Protein AF-A0A938B973-F1 (afdb_monomer_lite)

Structure (mmCIF, N/CA/C/O backbone):
data_AF-A0A938B973-F1
#
_entry.id   AF-A0A938B973-F1
#
loop_
_atom_site.group_PDB
_atom_site.id
_atom_site.type_symbol
_atom_site.label_atom_id
_atom_site.label_alt_id
_atom_site.label_comp_id
_atom_site.label_asym_id
_atom_site.label_entity_id
_atom_site.label_seq_id
_atom_site.pdbx_PDB_ins_code
_atom_site.Cartn_x
_atom_site.Cartn_y
_atom_site.Cartn_z
_atom_site.occupancy
_atom_site.B_iso_or_equiv
_atom_site.auth_seq_id
_atom_site.auth_comp_id
_atom_site.auth_asym_id
_atom_site.auth_atom_id
_atom_site.pdbx_PDB_model_num
ATOM 1 N N . MET A 1 1 ? -16.632 -12.615 -14.725 1.00 43.31 1 MET A N 1
ATOM 2 C CA . MET A 1 1 ? -15.605 -13.605 -15.123 1.00 43.31 1 MET A CA 1
ATOM 3 C C . MET A 1 1 ? -15.365 -13.467 -16.617 1.00 43.31 1 MET A C 1
ATOM 5 O O . MET A 1 1 ? -16.276 -13.762 -17.379 1.00 43.31 1 MET A O 1
ATOM 9 N N . ASN A 1 2 ? -14.186 -13.008 -17.036 1.00 50.66 2 ASN A N 1
ATOM 10 C CA . ASN A 1 2 ? -13.837 -12.931 -18.457 1.00 50.66 2 ASN A CA 1
ATOM 11 C C . ASN A 1 2 ? -13.245 -14.279 -18.884 1.00 50.66 2 ASN A C 1
ATOM 13 O O . ASN A 1 2 ? -12.252 -14.715 -18.306 1.00 50.66 2 ASN A O 1
ATOM 17 N N . ARG A 1 3 ? -13.874 -14.963 -19.846 1.00 63.03 3 ARG A N 1
ATOM 18 C CA . ARG A 1 3 ? -13.374 -16.222 -20.420 1.00 63.03 3 ARG A CA 1
ATOM 19 C C . ARG A 1 3 ? -12.640 -15.917 -21.722 1.00 63.03 3 ARG A C 1
ATOM 21 O O . ARG A 1 3 ? -13.213 -15.287 -22.605 1.00 63.03 3 ARG A O 1
ATOM 28 N N . LEU A 1 4 ? -11.391 -16.362 -21.828 1.00 61.38 4 LEU A N 1
ATOM 29 C CA . LEU A 1 4 ? -10.605 -16.300 -23.059 1.00 61.38 4 LEU A CA 1
ATOM 30 C C . LEU A 1 4 ? -10.681 -17.666 -23.746 1.00 61.38 4 LEU A C 1
ATOM 32 O O . LEU A 1 4 ? -10.378 -18.680 -23.120 1.00 61.38 4 LEU A O 1
ATOM 36 N N . ILE A 1 5 ? -11.085 -17.692 -25.015 1.00 75.31 5 ILE A N 1
ATOM 37 C CA . ILE A 1 5 ? -11.072 -18.906 -25.838 1.00 75.31 5 ILE A CA 1
ATOM 38 C C . ILE A 1 5 ? -9.761 -18.908 -26.623 1.00 75.31 5 ILE A C 1
ATOM 40 O O . ILE A 1 5 ? -9.460 -17.943 -27.323 1.00 75.31 5 ILE A O 1
ATOM 44 N N . VAL A 1 6 ? -8.972 -19.972 -26.475 1.00 70.62 6 VAL A N 1
ATOM 45 C CA . VAL A 1 6 ? -7.694 -20.147 -27.174 1.00 70.62 6 VAL A CA 1
ATOM 46 C C . VAL A 1 6 ? -7.817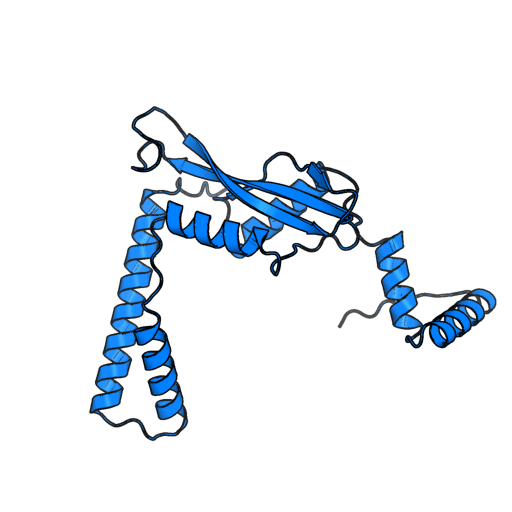 -21.359 -28.084 1.00 70.62 6 VAL A C 1
ATOM 48 O O . VAL A 1 6 ? -7.932 -22.487 -27.606 1.00 70.62 6 VAL A O 1
ATOM 51 N N . GLU A 1 7 ? -7.792 -21.128 -29.392 1.00 77.12 7 GLU A N 1
ATOM 52 C CA . GLU A 1 7 ? -7.792 -22.203 -30.379 1.00 77.12 7 GLU A CA 1
ATOM 53 C C . GLU A 1 7 ? -6.368 -22.732 -30.560 1.00 77.12 7 GLU A C 1
ATOM 55 O O . GLU A 1 7 ? -5.441 -21.992 -30.892 1.00 77.12 7 GLU A O 1
ATOM 60 N N . LEU A 1 8 ? -6.185 -24.029 -30.311 1.00 78.12 8 LEU A N 1
ATOM 61 C CA . LEU A 1 8 ? -4.911 -24.715 -30.482 1.00 78.12 8 LEU A CA 1
ATOM 62 C C . LEU A 1 8 ? -5.071 -25.824 -31.525 1.00 78.12 8 LEU A C 1
ATOM 64 O O . LEU A 1 8 ? -6.038 -26.584 -31.454 1.00 78.12 8 LEU A O 1
ATOM 68 N N . PRO A 1 9 ? -4.103 -25.994 -32.443 1.00 82.19 9 PRO A N 1
ATOM 69 C CA . PRO A 1 9 ? -4.034 -27.189 -33.272 1.00 82.19 9 PRO A CA 1
ATOM 70 C C . PRO A 1 9 ? -4.002 -28.457 -32.407 1.00 82.19 9 PRO A C 1
ATOM 72 O O . PRO A 1 9 ? -3.372 -28.476 -31.345 1.00 82.19 9 PRO A O 1
ATOM 75 N N . GLU A 1 10 ? -4.615 -29.544 -32.876 1.00 83.69 10 GLU A N 1
ATOM 76 C CA . GLU A 1 10 ? -4.794 -30.777 -32.092 1.00 83.69 10 GLU A CA 1
ATOM 77 C C . GLU A 1 10 ? -3.466 -31.341 -31.546 1.00 83.69 10 GLU A C 1
ATOM 79 O O . GLU A 1 10 ? -3.382 -31.803 -30.404 1.00 83.69 10 GLU A O 1
ATOM 84 N N . TYR A 1 11 ? -2.385 -31.240 -32.326 1.00 86.19 11 TYR A N 1
ATOM 85 C CA . TYR A 1 11 ? -1.050 -31.661 -31.893 1.00 86.19 11 TYR A CA 1
ATOM 86 C C . TYR A 1 11 ? -0.516 -30.820 -30.720 1.00 86.19 11 TYR A C 1
ATOM 88 O O . TYR A 1 11 ? 0.140 -31.354 -29.824 1.00 86.19 11 TYR A O 1
ATOM 96 N N . ALA A 1 12 ? -0.797 -29.515 -30.705 1.00 77.12 12 ALA A N 1
ATOM 97 C CA . ALA A 1 12 ? -0.341 -28.591 -29.673 1.00 77.12 12 ALA A CA 1
ATOM 98 C C . ALA A 1 12 ? -1.121 -28.806 -28.373 1.00 77.12 12 ALA A C 1
ATOM 100 O O . ALA A 1 12 ? -0.523 -28.828 -27.296 1.00 77.12 12 ALA A O 1
ATOM 101 N N . TYR A 1 13 ? -2.429 -29.062 -28.477 1.00 83.06 13 TYR A N 1
ATOM 102 C CA . TYR A 1 13 ? -3.259 -29.432 -27.333 1.00 83.06 13 TYR A CA 1
ATOM 103 C C . TYR A 1 13 ? -2.776 -30.737 -26.682 1.00 83.06 13 TYR A C 1
ATOM 105 O O . TYR A 1 13 ? -2.542 -30.777 -25.475 1.00 83.06 13 TYR A O 1
ATOM 113 N N . LYS A 1 14 ? -2.492 -31.782 -27.474 1.00 87.62 14 LYS A N 1
ATOM 114 C CA . LYS A 1 14 ? -1.945 -33.052 -26.955 1.00 87.62 14 LYS A CA 1
ATOM 115 C C . LYS A 1 14 ? -0.611 -32.868 -26.223 1.00 87.62 14 LYS A C 1
ATOM 117 O O . LYS A 1 14 ? -0.369 -33.522 -25.210 1.00 87.62 14 LYS A O 1
ATOM 122 N N . GLN A 1 15 ? 0.266 -31.985 -26.706 1.00 86.75 15 GLN A N 1
ATOM 123 C CA . GLN A 1 15 ? 1.518 -31.669 -26.007 1.00 86.75 15 GLN A CA 1
ATOM 124 C C . GLN A 1 15 ? 1.288 -30.891 -24.706 1.00 86.75 15 GLN A C 1
ATOM 126 O O . GLN A 1 15 ? 1.988 -31.133 -23.722 1.00 86.75 15 GLN A O 1
ATOM 131 N N . LEU A 1 16 ? 0.325 -29.967 -24.697 1.00 85.00 16 LEU A N 1
ATOM 132 C CA . LEU A 1 16 ? -0.052 -29.188 -23.521 1.00 85.00 16 LEU A CA 1
ATOM 133 C C . LEU A 1 16 ? -0.586 -30.098 -22.406 1.00 85.00 16 LEU A C 1
ATOM 135 O O . LEU A 1 16 ? -0.094 -30.010 -21.285 1.00 85.00 16 LEU A O 1
ATOM 139 N N . VAL A 1 17 ? -1.503 -31.017 -22.724 1.00 87.69 17 VAL A N 1
ATOM 140 C CA . VAL A 1 17 ? -2.068 -31.980 -21.760 1.00 87.69 17 VAL A CA 1
ATOM 141 C C . VAL A 1 17 ? -0.973 -32.857 -21.151 1.00 87.69 17 VAL A C 1
ATOM 143 O O . VAL A 1 17 ? -0.844 -32.911 -19.933 1.00 87.69 17 VAL A O 1
ATOM 146 N N . LYS A 1 18 ? -0.085 -33.430 -21.976 1.00 88.31 18 LYS A N 1
ATOM 147 C CA . LYS A 1 18 ? 1.056 -34.226 -21.483 1.00 88.31 18 LYS A CA 1
ATOM 148 C C . LYS A 1 18 ? 1.975 -33.438 -20.545 1.00 88.31 18 LYS A C 1
ATOM 150 O O . LYS A 1 18 ? 2.534 -33.987 -19.596 1.00 88.31 18 LYS A O 1
ATOM 155 N N . ARG A 1 19 ? 2.183 -32.144 -20.817 1.00 85.62 19 ARG A N 1
ATOM 156 C CA . ARG A 1 19 ? 2.967 -31.264 -19.934 1.00 85.62 19 ARG A CA 1
ATOM 157 C C . ARG A 1 19 ? 2.221 -30.949 -18.639 1.00 85.62 19 ARG A C 1
ATOM 159 O O . ARG A 1 19 ? 2.868 -30.908 -17.598 1.00 85.62 19 ARG A O 1
ATOM 166 N N . ALA A 1 20 ? 0.908 -30.748 -18.709 1.00 87.06 20 ALA A N 1
ATOM 167 C CA . ALA A 1 20 ? 0.042 -30.490 -17.562 1.00 87.06 20 ALA A CA 1
ATOM 168 C C . ALA A 1 20 ? 0.044 -31.678 -16.592 1.00 87.06 20 ALA A C 1
ATOM 170 O O . ALA A 1 20 ? 0.330 -31.500 -15.411 1.00 87.06 20 ALA A O 1
ATOM 171 N N . GLU A 1 21 ? -0.107 -32.894 -17.120 1.00 88.81 21 GLU A N 1
ATOM 172 C CA . GLU A 1 21 ? -0.009 -34.149 -16.365 1.00 88.81 21 GLU A CA 1
ATOM 173 C C . GLU A 1 21 ? 1.354 -34.296 -15.681 1.00 88.81 21 GLU A C 1
ATOM 175 O O . GLU A 1 21 ? 1.428 -34.553 -14.480 1.00 88.81 21 GLU A O 1
ATOM 180 N N . LYS A 1 22 ? 2.449 -34.052 -16.416 1.00 90.75 22 LYS A N 1
ATOM 181 C CA . LYS A 1 22 ? 3.810 -34.126 -15.862 1.00 90.75 22 LYS A CA 1
ATOM 182 C C . LYS A 1 22 ? 4.045 -33.124 -14.724 1.00 90.75 22 LYS A C 1
ATOM 184 O O . LYS A 1 22 ? 4.881 -33.377 -13.862 1.00 90.75 22 LYS A O 1
ATOM 189 N N . GLN A 1 23 ? 3.350 -31.988 -14.741 1.00 84.75 23 GLN A N 1
ATOM 190 C CA . GLN A 1 23 ? 3.474 -30.923 -13.743 1.00 84.75 23 GLN A CA 1
ATOM 191 C C . GLN A 1 23 ? 2.363 -30.946 -12.684 1.00 84.75 23 GLN A C 1
ATOM 193 O O . GLN A 1 23 ? 2.337 -30.047 -11.849 1.00 84.75 23 GLN A O 1
ATOM 198 N N . GLN A 1 24 ? 1.469 -31.945 -12.707 1.00 90.00 24 GLN A N 1
ATOM 199 C CA . GLN A 1 24 ? 0.298 -32.041 -11.823 1.00 90.00 24 GLN A CA 1
ATOM 200 C C . GLN A 1 24 ? -0.555 -30.758 -11.809 1.00 90.00 24 GLN A C 1
ATOM 202 O O . GLN A 1 24 ? -1.061 -30.333 -10.773 1.00 90.00 24 GLN A O 1
ATOM 207 N N . LYS A 1 25 ? -0.700 -30.122 -12.975 1.00 84.44 25 LYS A N 1
ATOM 208 C CA . LYS A 1 25 ? -1.476 -28.892 -13.169 1.00 84.44 25 LYS A CA 1
ATOM 209 C C . LYS A 1 25 ? -2.596 -29.115 -14.167 1.00 84.44 25 LYS A C 1
ATOM 211 O O . LYS A 1 25 ? -2.547 -30.032 -14.985 1.00 84.44 25 LYS A O 1
ATOM 216 N N . LEU A 1 26 ? -3.578 -28.222 -14.140 1.00 85.94 26 LEU A N 1
ATOM 217 C CA . LEU A 1 26 ? -4.584 -28.158 -15.192 1.00 85.94 26 LEU A CA 1
ATOM 218 C C . LEU A 1 26 ? -3.979 -27.552 -16.475 1.00 85.94 26 LEU A C 1
ATOM 220 O O . LEU A 1 26 ? -3.183 -26.608 -16.388 1.00 85.94 26 LEU A O 1
ATOM 224 N N . PRO A 1 27 ? -4.342 -28.047 -17.672 1.00 82.25 27 PRO A N 1
ATOM 225 C CA . PRO A 1 27 ? -3.895 -27.481 -18.945 1.00 82.25 27 PRO A CA 1
ATOM 226 C C . PRO A 1 27 ? -4.120 -25.964 -19.046 1.00 82.25 27 PRO A C 1
ATOM 228 O O . PRO A 1 27 ? -3.248 -25.235 -19.516 1.00 82.25 27 PRO A O 1
ATOM 231 N N . GLU A 1 28 ? -5.248 -25.476 -18.535 1.00 80.75 28 GLU A N 1
ATOM 232 C CA . GLU A 1 28 ? -5.628 -24.064 -18.504 1.00 80.75 28 GLU A CA 1
ATOM 233 C C . GLU A 1 28 ? -4.660 -23.232 -17.661 1.00 80.75 28 GLU A C 1
ATOM 235 O O . GLU A 1 28 ? -4.298 -22.128 -18.059 1.00 80.75 28 GLU A O 1
ATOM 240 N N . GLN A 1 29 ? -4.184 -23.766 -16.531 1.00 76.19 29 GLN A N 1
ATOM 241 C CA . GLN A 1 29 ? -3.198 -23.083 -15.690 1.00 76.19 29 GLN A CA 1
ATOM 242 C C . GLN A 1 29 ? -1.876 -22.911 -16.436 1.00 76.19 29 GLN A C 1
ATOM 244 O O . GLN A 1 29 ? -1.289 -21.834 -16.390 1.00 76.19 29 GLN A O 1
ATOM 249 N N . LEU A 1 30 ? -1.439 -23.923 -17.192 1.00 78.69 30 LEU A N 1
ATOM 250 C CA . LEU A 1 30 ? -0.235 -23.808 -18.016 1.00 78.69 30 LEU A CA 1
ATOM 251 C C . LEU A 1 30 ? -0.407 -22.833 -19.179 1.00 78.69 30 LEU A C 1
ATOM 253 O O . LEU A 1 30 ? 0.535 -22.111 -19.499 1.00 78.69 30 LEU A O 1
ATOM 257 N N . VAL A 1 31 ? -1.582 -22.796 -19.816 1.00 74.69 31 VAL A N 1
ATOM 258 C CA . VAL A 1 31 ? -1.874 -21.812 -20.868 1.00 74.69 31 VAL A CA 1
ATOM 259 C C . VAL A 1 31 ? -1.862 -20.408 -20.285 1.00 74.69 31 VAL A C 1
ATOM 261 O O . VAL A 1 31 ? -1.228 -19.539 -20.862 1.00 74.69 31 VAL A O 1
ATOM 264 N N . VAL A 1 32 ? -2.491 -20.181 -19.133 1.00 69.69 32 VAL A N 1
ATOM 265 C CA . VAL A 1 32 ? -2.496 -18.873 -18.469 1.00 69.69 32 VAL A CA 1
ATOM 266 C C . VAL A 1 32 ? -1.088 -18.474 -18.033 1.00 69.69 32 VAL A C 1
ATOM 268 O O . VAL A 1 32 ? -0.668 -17.365 -18.335 1.00 69.69 32 VAL A O 1
ATOM 271 N N . GLU A 1 33 ? -0.313 -19.364 -17.410 1.00 69.06 33 GLU A N 1
ATOM 272 C CA . GLU A 1 33 ? 1.084 -19.096 -17.034 1.00 69.06 33 GLU A CA 1
ATOM 273 C C . GLU A 1 33 ? 1.951 -18.772 -18.250 1.00 69.06 33 GLU A C 1
ATOM 275 O O . GLU A 1 33 ? 2.750 -17.837 -18.218 1.00 69.06 33 GLU A O 1
ATOM 280 N N . LYS A 1 34 ? 1.776 -19.517 -19.345 1.00 69.44 34 LYS A N 1
ATOM 281 C CA . LYS A 1 34 ? 2.521 -19.302 -20.581 1.00 69.44 34 LYS A CA 1
ATOM 282 C C . LYS A 1 34 ? 2.073 -18.033 -21.297 1.00 69.44 34 LYS A C 1
ATOM 284 O O . LYS A 1 34 ? 2.924 -17.297 -21.772 1.00 69.44 34 LYS A O 1
ATOM 289 N N . LEU A 1 35 ? 0.777 -17.728 -21.315 1.00 63.97 35 LEU A N 1
ATOM 290 C CA . LEU A 1 35 ? 0.250 -16.471 -21.836 1.00 63.97 35 LEU A CA 1
ATOM 291 C C . LEU A 1 35 ? 0.702 -15.291 -20.981 1.00 63.97 35 LEU A C 1
ATOM 293 O O . LEU A 1 35 ? 1.021 -14.260 -21.540 1.00 63.97 35 LEU A O 1
ATOM 297 N N . ILE A 1 36 ? 0.811 -15.423 -19.660 1.00 62.56 36 ILE A N 1
ATOM 298 C CA . ILE A 1 36 ? 1.389 -14.388 -18.793 1.00 62.56 36 ILE A CA 1
ATOM 299 C C . ILE A 1 36 ? 2.899 -14.253 -19.049 1.00 62.56 36 ILE A C 1
ATOM 301 O O . ILE A 1 36 ? 3.418 -13.144 -19.105 1.00 62.56 36 ILE A O 1
ATOM 305 N N . ALA A 1 37 ? 3.616 -15.352 -19.270 1.00 60.72 37 ALA A N 1
ATOM 306 C CA . ALA A 1 37 ? 5.043 -15.306 -19.580 1.00 60.72 37 ALA A CA 1
ATOM 307 C C . ALA A 1 37 ? 5.343 -14.735 -20.984 1.00 60.72 37 ALA A C 1
ATOM 309 O O . ALA A 1 37 ? 6.317 -14.001 -21.154 1.00 60.72 37 ALA A O 1
ATOM 310 N N . GLU A 1 38 ? 4.530 -15.072 -21.989 1.00 58.75 38 GLU A N 1
ATOM 311 C CA . GLU A 1 38 ? 4.711 -14.666 -23.392 1.00 58.75 38 GLU A CA 1
ATOM 312 C C . GLU A 1 38 ? 4.045 -13.314 -23.700 1.00 58.75 38 GLU A C 1
ATOM 314 O O . GLU A 1 38 ? 4.647 -12.477 -24.380 1.00 58.75 38 GLU A O 1
ATOM 319 N N . PHE A 1 39 ? 2.843 -13.079 -23.166 1.00 49.69 39 PHE A N 1
ATOM 320 C CA . PHE A 1 39 ? 1.966 -11.931 -23.450 1.00 49.69 39 PHE A CA 1
ATOM 321 C C . PHE A 1 39 ? 1.549 -11.124 -22.216 1.00 49.69 39 PHE A C 1
ATOM 323 O O . PHE A 1 39 ? 1.040 -10.012 -22.369 1.00 49.69 39 PHE A O 1
ATOM 330 N N . GLY A 1 40 ? 1.751 -11.638 -21.001 1.00 49.69 40 GLY A N 1
ATOM 331 C CA . GLY A 1 40 ? 1.616 -10.842 -19.790 1.00 49.69 40 GLY A CA 1
ATOM 332 C C . GLY A 1 40 ? 2.592 -9.683 -19.870 1.00 49.69 40 GLY A C 1
ATOM 333 O O . GLY A 1 40 ? 3.613 -9.749 -20.563 1.00 49.69 40 GLY A O 1
ATOM 334 N N . ILE A 1 41 ? 2.232 -8.578 -19.225 1.00 51.94 41 ILE A N 1
ATOM 335 C CA . ILE A 1 41 ? 3.006 -7.341 -19.235 1.00 51.94 41 ILE A CA 1
ATOM 336 C C . ILE A 1 41 ? 4.271 -7.598 -18.414 1.00 51.94 41 ILE A C 1
ATOM 338 O O . ILE A 1 41 ? 4.414 -7.120 -17.293 1.00 51.94 41 ILE A O 1
ATOM 342 N N . ALA A 1 42 ? 5.201 -8.375 -18.971 1.00 58.72 42 ALA A N 1
ATOM 343 C CA . ALA A 1 42 ? 6.552 -8.423 -18.490 1.00 58.72 42 ALA A CA 1
ATOM 344 C C . ALA A 1 42 ? 6.997 -6.969 -18.468 1.00 58.72 42 ALA A C 1
ATOM 346 O O . ALA A 1 42 ? 6.936 -6.260 -19.482 1.00 58.72 42 ALA A O 1
ATOM 347 N N . VAL A 1 43 ? 7.364 -6.499 -17.288 1.00 64.44 43 VAL A N 1
ATOM 348 C CA . VAL A 1 43 ? 7.823 -5.135 -17.121 1.00 64.44 43 VAL A CA 1
ATOM 349 C C . VAL A 1 43 ? 9.213 -5.118 -17.733 1.00 64.44 43 VAL A C 1
ATOM 351 O O . VAL A 1 43 ? 10.197 -5.519 -17.122 1.00 64.44 43 VAL A O 1
ATOM 354 N N . ARG A 1 44 ? 9.291 -4.755 -19.011 1.00 69.56 44 ARG A N 1
ATOM 355 C CA . ARG A 1 44 ? 10.515 -4.860 -19.818 1.00 69.56 44 ARG A CA 1
ATOM 356 C C . ARG A 1 44 ? 11.348 -3.587 -19.764 1.00 69.56 44 ARG A C 1
ATOM 358 O O . ARG A 1 44 ? 12.465 -3.562 -20.269 1.00 69.56 44 ARG A O 1
ATOM 365 N N . SER A 1 45 ? 10.823 -2.519 -19.162 1.00 81.00 45 SER A N 1
ATOM 366 C CA . SER A 1 45 ? 11.515 -1.235 -19.087 1.00 81.00 45 SER A CA 1
ATOM 367 C C . SER A 1 45 ? 11.291 -0.496 -17.773 1.00 81.00 45 SER A C 1
ATOM 369 O O . SER A 1 45 ? 10.240 -0.602 -17.137 1.00 81.00 45 SER A O 1
ATOM 371 N N . LYS A 1 46 ? 12.264 0.364 -17.446 1.00 86.94 46 LYS A N 1
ATOM 372 C CA . LYS A 1 46 ? 12.172 1.357 -16.366 1.00 86.94 46 LYS A CA 1
ATOM 373 C C . LYS A 1 46 ? 10.902 2.203 -16.481 1.00 86.94 46 LYS A C 1
ATOM 375 O O . LYS A 1 46 ? 10.246 2.471 -15.484 1.00 86.94 46 LYS A O 1
ATOM 380 N N . SER A 1 47 ? 10.528 2.600 -17.697 1.00 86.75 47 SER A N 1
ATOM 381 C CA . SER A 1 47 ? 9.339 3.423 -17.938 1.00 86.75 47 SER A CA 1
ATOM 382 C C . SER A 1 47 ? 8.043 2.690 -17.587 1.00 86.75 47 SER A C 1
ATOM 384 O O . SER A 1 47 ? 7.153 3.286 -16.986 1.00 86.75 47 SER A O 1
ATOM 386 N N . GLN A 1 48 ? 7.944 1.396 -17.907 1.00 85.31 48 GLN A N 1
ATOM 387 C CA . GLN A 1 48 ? 6.786 0.577 -17.535 1.00 85.31 48 GLN A CA 1
ATOM 388 C C . GLN A 1 48 ? 6.708 0.368 -16.020 1.00 85.31 48 GLN A C 1
ATOM 390 O O . GLN A 1 48 ? 5.644 0.591 -15.451 1.00 85.31 48 GLN A O 1
ATOM 395 N N . ALA A 1 49 ? 7.825 0.033 -15.365 1.00 86.81 49 ALA A N 1
ATOM 396 C CA . ALA A 1 49 ? 7.882 -0.124 -13.908 1.00 86.81 49 ALA A CA 1
ATOM 397 C C . ALA A 1 49 ? 7.457 1.164 -13.190 1.00 86.81 49 ALA A C 1
ATOM 399 O O . ALA A 1 49 ? 6.628 1.147 -12.284 1.00 86.81 49 ALA A O 1
ATOM 400 N N . LYS A 1 50 ? 7.967 2.309 -13.658 1.00 91.12 50 LYS A N 1
ATOM 401 C CA . LYS A 1 50 ? 7.621 3.625 -13.117 1.00 91.12 50 LYS A CA 1
ATOM 402 C C . LYS A 1 50 ? 6.137 3.957 -13.296 1.00 91.12 50 LYS A C 1
ATOM 404 O O . LYS A 1 50 ? 5.537 4.525 -12.389 1.00 91.12 50 LYS A O 1
ATOM 409 N N . ARG A 1 51 ? 5.547 3.612 -14.447 1.00 88.94 51 ARG A N 1
ATOM 410 C CA . ARG A 1 51 ? 4.114 3.812 -14.710 1.00 88.94 51 ARG A CA 1
ATOM 411 C C . ARG A 1 51 ? 3.254 2.947 -13.789 1.00 88.94 51 ARG A C 1
ATOM 413 O O . ARG A 1 51 ? 2.372 3.487 -13.144 1.00 88.94 51 ARG A O 1
ATOM 420 N N . ILE A 1 52 ? 3.566 1.657 -13.666 1.00 87.62 52 ILE A N 1
ATOM 421 C CA . ILE A 1 52 ? 2.846 0.735 -12.773 1.00 87.62 52 ILE A CA 1
ATOM 422 C C . ILE A 1 52 ? 2.902 1.232 -11.326 1.00 87.62 52 ILE A C 1
ATOM 424 O O . ILE A 1 52 ? 1.868 1.316 -10.672 1.00 87.62 52 ILE A O 1
ATOM 428 N N . ALA A 1 53 ? 4.085 1.634 -10.845 1.00 89.44 53 ALA A N 1
ATOM 429 C CA . ALA A 1 53 ? 4.220 2.228 -9.517 1.00 89.44 53 ALA A CA 1
ATOM 430 C C . ALA A 1 53 ? 3.348 3.481 -9.369 1.00 89.44 53 ALA A C 1
ATOM 432 O O . ALA A 1 53 ? 2.661 3.634 -8.367 1.00 89.44 53 ALA A O 1
ATOM 433 N N . LYS A 1 54 ? 3.350 4.372 -10.367 1.00 90.06 54 LYS A N 1
ATOM 434 C CA . LYS A 1 54 ? 2.541 5.595 -10.339 1.00 90.06 54 LYS A CA 1
ATOM 435 C C . LYS A 1 54 ? 1.044 5.289 -10.251 1.00 90.06 54 LYS A C 1
ATOM 437 O O . LYS A 1 54 ? 0.366 5.876 -9.415 1.00 90.06 54 LYS A O 1
ATOM 442 N N . ASP A 1 55 ? 0.552 4.390 -11.097 1.00 87.81 55 ASP A N 1
ATOM 443 C CA . ASP A 1 55 ? -0.869 4.041 -11.172 1.00 87.81 55 ASP A CA 1
ATOM 444 C C . ASP A 1 55 ? -1.327 3.362 -9.873 1.00 87.81 55 ASP A C 1
ATOM 446 O O . ASP A 1 55 ? -2.367 3.711 -9.314 1.00 87.81 55 ASP A O 1
ATOM 450 N N . PHE A 1 56 ? -0.498 2.466 -9.331 1.00 87.81 56 PHE A N 1
ATOM 451 C CA . PHE A 1 56 ? -0.737 1.836 -8.037 1.00 87.81 56 PHE A CA 1
ATOM 452 C C . PHE A 1 56 ? -0.799 2.867 -6.898 1.00 87.81 56 PHE A C 1
ATOM 454 O O . PHE A 1 56 ? -1.771 2.904 -6.145 1.00 87.81 56 PHE A O 1
ATOM 461 N N . LEU A 1 57 ? 0.195 3.755 -6.795 1.00 85.38 57 LEU A N 1
ATOM 462 C CA . LEU A 1 57 ? 0.238 4.782 -5.748 1.00 85.38 57 LEU A CA 1
ATOM 463 C C . LEU A 1 57 ? -0.958 5.737 -5.829 1.00 85.38 57 LEU A C 1
ATOM 465 O O . LEU A 1 57 ? -1.547 6.064 -4.799 1.00 85.38 57 LEU A O 1
ATOM 469 N N . ALA A 1 58 ? -1.364 6.125 -7.041 1.00 81.56 58 ALA A N 1
ATOM 470 C CA . ALA A 1 58 ? -2.549 6.949 -7.253 1.00 81.56 58 ALA A CA 1
ATOM 471 C C . ALA A 1 58 ? -3.828 6.271 -6.730 1.00 81.56 58 ALA A C 1
ATOM 473 O O . ALA A 1 58 ? -4.679 6.956 -6.166 1.00 81.56 58 ALA A O 1
ATOM 474 N N . SER A 1 59 ? -3.936 4.943 -6.864 1.00 77.81 59 SER A N 1
ATOM 475 C CA . SER A 1 59 ? -5.092 4.171 -6.390 1.00 77.81 59 SER A CA 1
ATOM 476 C C . SER A 1 59 ? -5.148 4.000 -4.867 1.00 77.81 59 SER A C 1
ATOM 478 O O . SER A 1 59 ? -6.237 3.969 -4.304 1.00 77.81 59 SER A O 1
ATOM 480 N N . CYS A 1 60 ? -3.997 3.926 -4.190 1.00 69.94 60 CYS A N 1
ATOM 481 C CA . CYS A 1 60 ? -3.944 3.638 -2.753 1.00 69.94 60 CYS A CA 1
ATOM 482 C C . CYS A 1 60 ? -3.781 4.891 -1.877 1.00 69.94 60 CYS A C 1
ATOM 484 O O . CYS A 1 60 ? -4.304 4.945 -0.770 1.00 69.94 60 CYS A O 1
ATOM 486 N N . ILE A 1 61 ? -2.998 5.872 -2.332 1.00 66.38 61 ILE A N 1
ATOM 487 C CA . ILE A 1 61 ? -2.435 6.942 -1.482 1.00 66.38 61 ILE A CA 1
ATOM 488 C C . ILE A 1 61 ? -2.655 8.326 -2.123 1.00 66.38 61 ILE A C 1
ATOM 490 O O . ILE A 1 61 ? -2.546 9.371 -1.477 1.00 66.38 61 ILE A O 1
ATOM 494 N N . GLY A 1 62 ? -3.021 8.346 -3.406 1.00 64.88 62 GLY A N 1
ATOM 495 C CA . GLY A 1 62 ? -3.160 9.556 -4.203 1.00 64.88 62 GLY A CA 1
ATOM 496 C C . GLY A 1 62 ? -1.820 10.076 -4.729 1.00 64.88 62 GLY A C 1
ATOM 497 O O . GLY A 1 62 ? -0.790 9.410 -4.683 1.00 64.88 62 GLY A O 1
ATOM 498 N N . GLU A 1 63 ? -1.829 11.293 -5.269 1.00 68.62 63 GLU A N 1
ATOM 499 C CA . GLU A 1 63 ? -0.716 11.841 -6.065 1.00 68.62 63 GLU A CA 1
ATOM 500 C C . GLU A 1 63 ? 0.480 12.374 -5.248 1.00 68.62 63 GLU A C 1
ATOM 502 O O . GLU A 1 63 ? 1.422 12.911 -5.826 1.00 68.62 63 GLU A O 1
ATOM 507 N N . ALA A 1 64 ? 0.462 12.251 -3.916 1.00 72.75 64 ALA A N 1
ATOM 508 C CA . ALA A 1 64 ? 1.518 12.781 -3.044 1.00 72.75 64 ALA A CA 1
ATOM 509 C C . ALA A 1 64 ? 2.851 12.021 -3.166 1.00 72.75 64 ALA A C 1
ATOM 511 O O . ALA A 1 64 ? 3.918 12.573 -2.881 1.00 72.75 64 ALA A O 1
ATOM 512 N N . LEU A 1 65 ? 2.786 10.753 -3.579 1.00 84.19 65 LEU A N 1
ATOM 513 C CA . LEU A 1 65 ? 3.944 9.889 -3.748 1.00 84.19 65 LEU A CA 1
ATOM 514 C C . LEU A 1 65 ? 4.419 9.880 -5.199 1.00 84.19 65 LEU A C 1
ATOM 516 O O . LEU A 1 65 ? 3.662 9.648 -6.141 1.00 84.19 65 LEU A O 1
ATOM 520 N N . VAL A 1 66 ? 5.716 10.110 -5.365 1.00 87.69 66 VAL A N 1
ATOM 521 C CA . VAL A 1 66 ? 6.390 10.274 -6.644 1.00 87.69 66 VAL A CA 1
ATOM 522 C C . VAL A 1 66 ? 7.373 9.121 -6.845 1.00 87.69 66 VAL A C 1
ATOM 524 O O . VAL A 1 66 ? 8.419 9.083 -6.182 1.00 87.69 66 VAL A O 1
ATOM 527 N N . PRO A 1 67 ? 7.098 8.195 -7.781 1.00 90.88 67 PRO A N 1
ATOM 528 C CA . PRO A 1 67 ? 8.054 7.156 -8.124 1.00 90.88 67 PRO A CA 1
ATOM 529 C C . PRO A 1 67 ? 9.288 7.763 -8.799 1.00 90.88 67 PRO A C 1
ATOM 531 O O . PRO A 1 67 ? 9.189 8.603 -9.702 1.00 90.88 67 PRO A O 1
ATOM 534 N N . GLN A 1 68 ? 10.460 7.316 -8.366 1.00 92.12 68 GLN A N 1
ATOM 535 C CA . GLN A 1 68 ? 11.767 7.713 -8.879 1.00 92.12 68 GLN A CA 1
ATOM 536 C C . GLN A 1 68 ? 12.219 6.773 -10.005 1.00 92.12 68 GLN A C 1
ATOM 538 O O . GLN A 1 68 ? 11.406 6.100 -10.642 1.00 92.12 68 GLN A O 1
ATOM 543 N N . ILE A 1 69 ? 13.509 6.804 -10.344 1.00 91.19 69 ILE A N 1
ATOM 544 C CA . ILE A 1 69 ? 14.086 5.992 -11.418 1.00 91.19 69 ILE A CA 1
ATOM 545 C C . ILE A 1 69 ? 14.193 4.533 -10.945 1.00 91.19 69 ILE A C 1
ATOM 547 O O . ILE A 1 69 ? 14.920 4.278 -9.988 1.00 91.19 69 ILE A O 1
ATOM 551 N N . PRO A 1 70 ? 13.541 3.567 -11.623 1.00 93.12 70 PRO A N 1
ATOM 552 C CA . PRO A 1 70 ? 13.624 2.168 -11.221 1.00 93.12 70 PRO A CA 1
ATOM 553 C C . PRO A 1 70 ? 14.995 1.535 -11.478 1.00 93.12 70 PRO A C 1
ATOM 555 O O . PRO A 1 70 ? 15.638 1.793 -12.507 1.00 93.12 70 PRO A O 1
ATOM 558 N N . SER A 1 71 ? 15.385 0.624 -10.591 1.00 92.12 71 SER A N 1
ATOM 559 C CA . SER A 1 71 ? 16.473 -0.340 -10.765 1.00 92.12 71 SER A CA 1
ATOM 560 C C . SER A 1 71 ? 15.900 -1.755 -10.918 1.00 92.12 71 SER A C 1
ATOM 562 O O . SER A 1 71 ? 14.766 -2.031 -10.529 1.00 92.12 71 SER A O 1
ATOM 564 N N . PHE A 1 72 ? 16.656 -2.654 -11.551 1.00 90.81 72 PHE A N 1
ATOM 565 C CA . PHE A 1 72 ? 16.219 -4.033 -11.776 1.00 90.81 72 PHE A CA 1
ATOM 566 C C . PHE A 1 72 ? 17.099 -5.008 -10.999 1.00 90.81 72 PHE A C 1
ATOM 568 O O . PHE A 1 72 ? 18.302 -5.102 -11.262 1.00 90.81 72 PHE A O 1
ATOM 575 N N . ASP A 1 73 ? 16.487 -5.756 -10.084 1.00 89.94 73 ASP A N 1
ATOM 576 C CA . ASP A 1 73 ? 17.120 -6.877 -9.403 1.00 89.94 73 ASP A CA 1
ATOM 577 C C . ASP A 1 73 ? 16.979 -8.138 -10.263 1.00 89.94 73 ASP A C 1
ATOM 579 O O . ASP A 1 73 ? 15.926 -8.781 -10.326 1.00 89.94 73 ASP A O 1
ATOM 583 N N . ARG A 1 74 ? 18.083 -8.513 -10.916 1.00 80.69 74 ARG A N 1
ATOM 584 C CA . ARG A 1 74 ? 18.154 -9.707 -11.767 1.00 80.69 74 ARG A CA 1
ATOM 585 C C . ARG A 1 74 ? 18.010 -11.013 -10.988 1.00 80.69 74 ARG A C 1
ATOM 587 O O . ARG A 1 74 ? 17.540 -11.984 -11.568 1.00 80.69 74 ARG A O 1
ATOM 594 N N . LYS A 1 75 ? 18.425 -11.060 -9.717 1.00 84.25 75 LYS A N 1
ATOM 595 C CA . LYS A 1 75 ? 18.386 -12.291 -8.911 1.00 84.25 75 LYS A CA 1
ATOM 596 C C . LYS A 1 75 ? 16.953 -12.644 -8.542 1.00 84.25 75 LYS A C 1
ATOM 598 O O . LYS A 1 75 ? 16.576 -13.809 -8.597 1.00 84.25 75 LYS A O 1
ATOM 603 N N . ARG A 1 76 ? 16.164 -11.628 -8.192 1.00 84.00 76 ARG A N 1
ATOM 604 C CA . ARG A 1 76 ? 14.757 -11.784 -7.803 1.00 84.00 76 ARG A CA 1
ATOM 605 C C . ARG A 1 76 ? 13.787 -11.624 -8.975 1.00 84.00 76 ARG A C 1
ATOM 607 O O . ARG A 1 76 ? 12.626 -11.978 -8.834 1.00 84.00 76 ARG A O 1
ATOM 614 N N . ALA A 1 77 ? 14.259 -11.132 -10.124 1.00 86.94 77 ALA A N 1
ATOM 615 C CA . ALA A 1 77 ? 13.432 -10.726 -11.261 1.00 86.94 77 ALA A CA 1
ATOM 616 C C . ALA A 1 77 ? 12.366 -9.688 -10.860 1.00 86.94 77 ALA A C 1
ATOM 618 O O . ALA A 1 77 ? 11.195 -9.796 -11.217 1.00 86.94 77 ALA A O 1
ATOM 619 N N . VAL A 1 78 ? 12.795 -8.669 -10.112 1.00 90.56 78 VAL A N 1
ATOM 620 C CA . VAL A 1 78 ? 11.934 -7.625 -9.540 1.00 90.56 78 VAL A CA 1
ATOM 621 C C . VAL A 1 78 ? 12.448 -6.249 -9.948 1.00 90.56 78 VAL A C 1
ATOM 623 O O . VAL A 1 78 ? 13.652 -5.987 -9.942 1.00 90.56 78 VAL A O 1
ATOM 626 N N . TRP A 1 79 ? 11.532 -5.347 -10.284 1.00 93.50 79 TRP A N 1
ATOM 627 C CA . TRP A 1 79 ? 11.822 -3.922 -10.374 1.00 93.50 79 TRP A CA 1
ATOM 628 C C . TRP A 1 79 ? 11.706 -3.284 -9.002 1.00 93.50 79 TRP A C 1
ATOM 630 O O . TRP A 1 79 ? 10.670 -3.374 -8.350 1.00 93.50 79 TRP A O 1
ATOM 640 N N . GLN A 1 80 ? 12.765 -2.603 -8.596 1.00 93.69 80 GLN A N 1
ATOM 641 C CA . GLN A 1 80 ? 12.795 -1.769 -7.409 1.00 93.69 80 GLN A CA 1
ATOM 642 C C . GLN A 1 80 ? 12.536 -0.334 -7.847 1.00 93.69 80 GLN A C 1
ATOM 644 O O . GLN A 1 80 ? 13.283 0.235 -8.644 1.00 93.69 80 GLN A O 1
ATOM 649 N N . VAL A 1 81 ? 11.443 0.241 -7.362 1.00 94.31 81 VAL A N 1
ATOM 650 C CA . VAL A 1 81 ? 11.036 1.608 -7.663 1.00 94.31 81 VAL A CA 1
ATOM 651 C C . VAL A 1 81 ? 11.143 2.422 -6.377 1.00 94.31 81 VAL A C 1
ATOM 653 O O . VAL A 1 81 ? 10.259 2.312 -5.528 1.00 94.31 81 VAL A O 1
ATOM 656 N N . PRO A 1 82 ? 12.202 3.233 -6.200 1.00 93.25 82 PRO A N 1
ATOM 657 C CA . PRO A 1 82 ? 12.293 4.125 -5.052 1.00 93.25 82 PRO A CA 1
ATOM 658 C C . PRO A 1 82 ? 11.148 5.137 -5.107 1.00 93.25 82 PRO A C 1
ATOM 660 O O . PRO A 1 82 ? 10.828 5.664 -6.176 1.00 93.25 82 PRO A O 1
ATOM 663 N N . ILE A 1 83 ? 10.511 5.396 -3.975 1.00 91.06 83 ILE A N 1
ATOM 664 C CA . ILE A 1 83 ? 9.356 6.278 -3.843 1.00 91.06 83 ILE A CA 1
ATOM 665 C C . ILE A 1 83 ? 9.751 7.459 -2.966 1.00 91.06 83 ILE A C 1
ATOM 667 O O . ILE A 1 83 ? 10.274 7.286 -1.865 1.00 91.06 83 ILE A O 1
ATOM 671 N N . ALA A 1 84 ? 9.470 8.664 -3.452 1.00 88.50 84 ALA A N 1
ATOM 672 C CA . ALA A 1 84 ? 9.625 9.893 -2.689 1.00 88.50 84 ALA A CA 1
ATOM 673 C C . ALA A 1 84 ? 8.264 10.534 -2.418 1.00 88.50 84 ALA A C 1
ATOM 675 O O . ALA A 1 84 ? 7.308 10.300 -3.151 1.00 88.50 84 ALA A O 1
ATOM 676 N N . ILE A 1 85 ? 8.183 11.374 -1.397 1.00 84.94 85 ILE A N 1
ATOM 677 C CA . ILE A 1 85 ? 7.034 12.233 -1.124 1.00 84.94 85 ILE A CA 1
ATOM 678 C C . ILE A 1 85 ? 7.409 13.681 -1.404 1.00 84.94 85 ILE A C 1
ATOM 680 O O . ILE A 1 85 ? 8.519 14.114 -1.087 1.00 84.94 85 ILE A O 1
ATOM 684 N N . GLU A 1 86 ? 6.490 14.427 -2.007 1.00 79.44 86 GLU A N 1
ATOM 685 C CA . GLU A 1 86 ? 6.646 15.868 -2.162 1.00 79.44 86 GLU A CA 1
ATOM 686 C C . GLU A 1 86 ? 6.081 16.580 -0.927 1.00 79.44 86 GLU A C 1
ATOM 688 O O . GLU A 1 86 ? 4.868 16.633 -0.727 1.00 79.44 86 GLU A O 1
ATOM 693 N N . LEU A 1 87 ? 6.968 17.124 -0.093 1.00 74.25 87 LEU A N 1
ATOM 694 C CA . LEU A 1 87 ? 6.596 17.890 1.095 1.00 74.25 87 LEU A CA 1
ATOM 695 C C . LEU A 1 87 ? 6.716 19.390 0.825 1.00 74.25 87 LEU A C 1
ATOM 697 O O . LEU A 1 87 ? 7.635 19.853 0.134 1.00 74.25 87 LEU A O 1
ATOM 701 N N . LEU A 1 88 ? 5.799 20.163 1.409 1.00 67.19 88 LEU A N 1
ATOM 702 C CA . LEU A 1 88 ? 5.919 21.618 1.457 1.00 67.19 88 LEU A CA 1
ATOM 703 C C . LEU A 1 88 ? 7.170 22.000 2.257 1.00 67.19 88 LEU A C 1
ATOM 705 O O . LEU A 1 88 ? 7.414 21.435 3.320 1.00 67.19 88 LEU A O 1
ATOM 709 N N . ALA A 1 89 ? 7.956 22.976 1.796 1.00 60.81 89 ALA A N 1
ATOM 710 C CA . ALA A 1 89 ? 9.136 23.417 2.549 1.00 60.81 89 ALA A CA 1
ATOM 711 C C . ALA A 1 89 ? 8.806 24.181 3.848 1.00 60.81 89 ALA A C 1
ATOM 713 O O . ALA A 1 89 ? 9.696 24.446 4.650 1.00 60.81 89 ALA A O 1
ATOM 714 N N . SER A 1 90 ? 7.530 24.498 4.090 1.00 56.34 90 SER A N 1
ATOM 715 C CA . SER A 1 90 ? 7.022 24.921 5.401 1.00 56.34 90 SER A CA 1
ATOM 716 C C . SER A 1 90 ? 6.817 23.753 6.374 1.00 56.34 90 SER A C 1
ATOM 718 O O . SER A 1 90 ? 6.518 23.990 7.541 1.00 56.34 90 SER A O 1
ATOM 720 N N . SER A 1 91 ? 6.977 22.502 5.923 1.00 56.53 91 SER A N 1
ATOM 721 C CA . SER A 1 91 ? 6.876 21.323 6.779 1.00 56.53 91 SER A CA 1
ATOM 722 C C . SER A 1 91 ? 8.014 21.309 7.809 1.00 56.53 91 SER A C 1
ATOM 724 O O . SER A 1 91 ? 9.185 21.452 7.431 1.00 56.53 91 SER A O 1
ATOM 726 N N . PRO A 1 92 ? 7.715 21.068 9.101 1.00 57.78 92 PRO A N 1
ATOM 727 C CA . PRO A 1 92 ? 8.720 21.028 10.166 1.00 57.78 92 PRO A CA 1
ATOM 728 C C . PRO A 1 92 ? 9.794 19.947 9.955 1.00 57.78 92 PRO A C 1
ATOM 730 O O . PRO A 1 92 ? 10.850 20.004 10.575 1.00 57.78 92 PRO A O 1
ATOM 733 N N . LEU A 1 93 ? 9.560 18.991 9.052 1.00 57.09 93 LEU A N 1
ATOM 734 C CA . LEU A 1 93 ? 10.470 17.880 8.759 1.00 57.09 93 LEU A CA 1
ATOM 735 C C . LEU A 1 93 ? 11.572 18.209 7.748 1.00 57.09 93 LEU A C 1
ATOM 737 O O . LEU A 1 93 ? 12.516 17.439 7.598 1.00 57.09 93 LEU A O 1
ATOM 741 N N . VAL A 1 94 ? 11.446 19.318 7.019 1.00 55.81 94 VAL A N 1
ATOM 742 C CA . VAL A 1 94 ? 12.277 19.598 5.836 1.00 55.81 94 VAL A CA 1
ATOM 743 C C . VAL A 1 94 ? 13.229 20.784 6.064 1.00 55.81 94 VAL A C 1
ATOM 745 O O . VAL A 1 94 ? 14.193 20.964 5.313 1.00 55.81 94 VAL A O 1
ATOM 748 N N . GLY A 1 95 ? 13.025 21.535 7.152 1.00 53.25 95 GLY A N 1
ATOM 749 C CA . GLY A 1 95 ? 13.755 22.764 7.466 1.00 53.25 95 GLY A CA 1
ATOM 750 C C . GLY A 1 95 ? 13.290 23.952 6.613 1.00 53.25 95 GLY A C 1
ATOM 751 O O . GLY A 1 95 ? 12.737 23.779 5.530 1.00 53.25 95 GLY A O 1
ATOM 752 N N . LYS A 1 96 ? 13.507 25.184 7.099 1.00 49.00 96 LYS A N 1
ATOM 753 C CA . LYS A 1 96 ? 13.096 26.405 6.386 1.00 49.00 96 LYS A CA 1
ATOM 754 C C . LYS A 1 96 ? 13.898 26.565 5.089 1.00 49.00 96 LYS A C 1
ATOM 756 O O . LYS A 1 96 ? 15.114 26.733 5.125 1.00 49.00 96 LYS A O 1
ATOM 761 N N . GLY A 1 97 ? 13.212 26.565 3.950 1.00 56.12 97 GLY A N 1
ATOM 762 C CA . GLY A 1 97 ? 13.774 26.895 2.641 1.00 56.12 97 GLY A CA 1
ATOM 763 C C . GLY A 1 97 ? 12.666 27.191 1.625 1.00 56.12 97 GLY A C 1
ATOM 764 O O . GLY A 1 97 ? 11.514 26.839 1.865 1.00 56.12 97 GLY A O 1
ATOM 765 N N . PRO A 1 98 ? 12.956 27.860 0.501 1.00 46.25 98 PRO A N 1
ATOM 766 C CA . PRO A 1 98 ? 11.961 28.058 -0.546 1.00 46.25 98 PRO A CA 1
ATOM 767 C C . PRO A 1 98 ? 11.720 26.752 -1.328 1.00 46.25 98 PRO A C 1
ATOM 769 O O . PRO A 1 98 ? 12.671 26.084 -1.733 1.00 46.25 98 PRO A O 1
ATOM 772 N N . GLY A 1 99 ? 10.452 26.406 -1.586 1.00 60.50 99 GLY A N 1
ATOM 773 C CA . GLY A 1 99 ? 10.065 25.407 -2.594 1.00 60.50 99 GLY A CA 1
ATOM 774 C C . GLY A 1 99 ? 9.401 24.121 -2.079 1.00 60.50 99 GLY A C 1
ATOM 775 O O . GLY A 1 99 ? 8.779 24.086 -1.022 1.00 60.50 99 GLY A O 1
ATOM 776 N N . LYS A 1 100 ? 9.483 23.066 -2.893 1.00 67.69 100 LYS A N 1
ATOM 777 C CA . LYS A 1 100 ? 9.032 21.694 -2.608 1.00 67.69 100 LYS A CA 1
ATOM 778 C C . LYS A 1 100 ? 10.276 20.817 -2.479 1.00 67.69 100 LYS A C 1
ATOM 780 O O . LYS A 1 100 ? 11.171 20.942 -3.316 1.00 67.69 100 LYS A O 1
ATOM 785 N N . ARG A 1 101 ? 10.356 19.945 -1.468 1.00 71.69 101 ARG A N 1
ATOM 786 C CA . ARG A 1 101 ? 11.432 18.938 -1.393 1.00 71.69 101 ARG A CA 1
ATOM 787 C C . ARG A 1 101 ? 10.873 17.538 -1.574 1.00 71.69 101 ARG A C 1
ATOM 789 O O . ARG A 1 101 ? 9.816 17.207 -1.044 1.00 71.69 101 ARG A O 1
ATOM 796 N N . LEU A 1 102 ? 11.625 16.735 -2.320 1.00 78.38 102 LEU A N 1
ATOM 797 C CA . LEU A 1 102 ? 11.405 15.303 -2.438 1.00 78.38 102 LEU A CA 1
ATOM 798 C C . LEU A 1 102 ? 12.176 14.603 -1.322 1.00 78.38 102 LEU A C 1
ATOM 800 O O . LEU A 1 102 ? 13.401 14.697 -1.266 1.00 78.38 102 LEU A O 1
ATOM 804 N N . THR A 1 103 ? 11.454 13.909 -0.453 1.00 82.12 103 THR A N 1
ATOM 805 C CA . THR A 1 103 ? 12.034 13.078 0.606 1.00 82.12 103 THR A CA 1
ATOM 806 C C . THR A 1 103 ? 11.799 11.621 0.252 1.00 82.12 103 THR A C 1
ATOM 808 O O . THR A 1 103 ? 10.665 11.240 -0.028 1.00 82.12 103 THR A O 1
ATOM 811 N N . GLU A 1 104 ? 12.850 10.804 0.233 1.00 84.00 104 GLU A N 1
ATOM 812 C CA . GLU A 1 104 ? 12.710 9.368 -0.014 1.00 84.00 104 GLU A CA 1
ATOM 813 C C . GLU A 1 104 ? 11.985 8.687 1.155 1.00 84.00 104 GLU A C 1
ATOM 815 O O . GLU A 1 104 ? 12.268 8.953 2.324 1.00 84.00 104 GLU A O 1
ATOM 820 N N . VAL A 1 105 ? 11.015 7.838 0.822 1.00 86.12 105 VAL A N 1
ATOM 821 C CA . VAL A 1 105 ? 10.118 7.173 1.779 1.00 86.12 105 VAL A CA 1
ATOM 822 C C . VAL A 1 105 ? 10.350 5.668 1.813 1.00 86.12 105 VAL A C 1
ATOM 824 O O . VAL A 1 105 ? 10.053 5.020 2.805 1.00 86.12 105 VAL A O 1
ATOM 827 N N . GLY A 1 106 ? 10.860 5.090 0.729 1.00 89.50 106 GLY A N 1
ATOM 828 C CA . GLY A 1 106 ? 11.127 3.662 0.655 1.00 89.50 106 GLY A CA 1
ATOM 829 C C . GLY A 1 106 ? 11.125 3.161 -0.777 1.00 89.50 106 GLY A C 1
ATOM 830 O O . GLY A 1 106 ? 11.157 3.941 -1.725 1.00 89.50 106 GLY A O 1
ATOM 831 N N . THR A 1 107 ? 11.070 1.844 -0.942 1.00 92.56 107 THR A N 1
ATOM 832 C CA . THR A 1 107 ? 11.096 1.199 -2.257 1.00 92.56 107 THR A CA 1
ATOM 833 C C . THR A 1 107 ? 9.866 0.331 -2.450 1.00 92.56 107 THR A C 1
ATOM 835 O O . THR A 1 107 ? 9.516 -0.476 -1.593 1.00 92.56 107 THR A O 1
ATOM 838 N N . LEU A 1 108 ? 9.231 0.483 -3.607 1.00 92.38 108 LEU A N 1
ATOM 839 C CA . LEU A 1 108 ? 8.149 -0.366 -4.068 1.00 92.38 108 LEU A CA 1
ATOM 840 C C . LEU A 1 108 ? 8.719 -1.437 -4.998 1.00 92.38 108 LEU A C 1
ATOM 842 O O . LEU A 1 108 ? 9.481 -1.139 -5.918 1.00 92.38 108 LEU A O 1
ATOM 846 N N . GLU A 1 109 ? 8.363 -2.688 -4.747 1.00 93.06 109 GLU A N 1
ATOM 847 C CA . GLU A 1 109 ? 8.821 -3.827 -5.535 1.00 93.06 109 GLU A CA 1
ATOM 848 C C . GLU A 1 109 ? 7.729 -4.268 -6.513 1.00 93.06 109 GLU A C 1
ATOM 850 O O . GLU A 1 109 ? 6.572 -4.422 -6.126 1.00 93.06 109 GLU A O 1
ATOM 855 N N . ILE A 1 110 ? 8.087 -4.461 -7.783 1.00 90.69 110 ILE A N 1
ATOM 856 C CA . ILE A 1 110 ? 7.177 -4.914 -8.842 1.00 90.69 110 ILE A CA 1
ATOM 857 C C . ILE A 1 110 ? 7.747 -6.182 -9.459 1.00 90.69 110 ILE A C 1
ATOM 859 O O . ILE A 1 110 ? 8.877 -6.183 -9.953 1.00 90.69 110 ILE A O 1
ATOM 863 N N . ASP A 1 111 ? 6.964 -7.250 -9.471 1.00 88.75 111 ASP A N 1
ATOM 864 C CA . ASP A 1 111 ? 7.343 -8.486 -10.143 1.00 88.75 111 ASP A CA 1
ATOM 865 C C . ASP A 1 111 ? 7.487 -8.236 -11.652 1.00 88.75 111 ASP A C 1
ATOM 867 O O . ASP A 1 111 ? 6.579 -7.732 -12.318 1.00 88.75 111 ASP A O 1
ATOM 871 N N . ALA A 1 112 ? 8.654 -8.559 -12.213 1.00 84.94 112 ALA A N 1
ATOM 872 C CA . ALA A 1 112 ? 8.934 -8.248 -13.609 1.00 84.94 112 ALA A CA 1
ATOM 873 C C . ALA A 1 112 ? 8.222 -9.173 -14.603 1.00 84.94 112 ALA A C 1
ATOM 875 O O . ALA A 1 112 ? 8.185 -8.843 -15.787 1.00 84.94 112 ALA A O 1
ATOM 876 N N . LYS A 1 113 ? 7.678 -10.309 -14.157 1.00 81.19 113 LYS A N 1
ATOM 877 C CA . LYS A 1 113 ? 6.936 -11.267 -14.986 1.00 81.19 113 LYS A CA 1
ATOM 878 C C . LYS A 1 113 ? 5.448 -10.938 -15.016 1.00 81.19 113 LYS A C 1
ATOM 880 O O . LYS A 1 113 ? 4.841 -11.007 -16.077 1.00 81.19 113 LYS A O 1
ATOM 885 N N . THR A 1 114 ? 4.872 -10.590 -13.868 1.00 80.75 114 THR A N 1
ATOM 886 C CA . THR A 1 114 ? 3.427 -10.356 -13.728 1.00 80.75 114 THR A CA 1
ATOM 887 C C . THR A 1 114 ? 3.051 -8.879 -13.808 1.00 80.75 114 THR A C 1
ATOM 889 O O . THR A 1 114 ? 1.914 -8.556 -14.141 1.00 80.75 114 THR A O 1
ATOM 892 N N . GLY A 1 115 ? 3.988 -7.974 -13.513 1.00 82.19 115 GLY A N 1
ATOM 893 C CA . GLY A 1 115 ? 3.710 -6.546 -13.381 1.00 82.19 115 GLY A CA 1
ATOM 894 C C . GLY A 1 115 ? 2.934 -6.188 -12.115 1.00 82.19 115 GLY A C 1
ATOM 895 O O . GLY A 1 115 ? 2.490 -5.049 -11.982 1.00 82.19 115 GLY A O 1
ATOM 896 N N . CYS A 1 116 ? 2.773 -7.129 -11.182 1.00 85.81 116 CYS A N 1
ATOM 897 C CA . CYS A 1 116 ? 2.100 -6.894 -9.913 1.00 85.81 116 CYS A CA 1
ATOM 898 C C . CYS A 1 116 ? 3.038 -6.233 -8.899 1.00 85.81 116 CYS A C 1
ATOM 900 O O . CYS A 1 116 ? 4.220 -6.573 -8.802 1.00 85.81 116 CYS A O 1
ATOM 902 N N . VAL A 1 117 ? 2.490 -5.311 -8.108 1.00 88.12 117 VAL A N 1
ATOM 903 C CA . VAL A 1 117 ? 3.178 -4.741 -6.946 1.00 88.12 117 VAL A CA 1
ATOM 904 C C . VAL A 1 117 ? 3.212 -5.774 -5.823 1.00 88.12 117 VAL A C 1
ATOM 906 O O . VAL A 1 117 ? 2.186 -6.354 -5.478 1.00 88.12 117 VAL A O 1
ATOM 909 N N . LEU A 1 118 ? 4.387 -5.987 -5.237 1.00 88.31 118 LEU A N 1
ATOM 910 C CA . LEU A 1 118 ? 4.599 -6.928 -4.140 1.00 88.31 118 LEU A CA 1
ATOM 911 C C . LEU A 1 118 ? 4.258 -6.265 -2.798 1.00 88.31 118 LEU A C 1
ATOM 913 O O . LEU A 1 118 ? 5.142 -5.820 -2.061 1.00 88.31 118 LEU A O 1
ATOM 917 N N . THR A 1 119 ? 2.967 -6.185 -2.480 1.00 82.88 119 THR A N 1
ATOM 918 C CA . THR A 1 119 ? 2.449 -5.549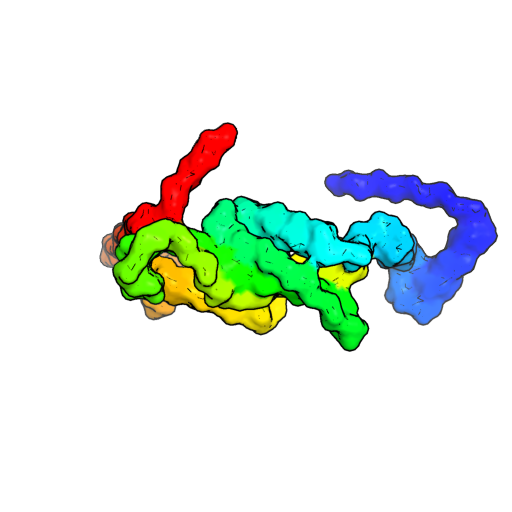 -1.251 1.00 82.88 119 THR A CA 1
ATOM 919 C C . THR A 1 119 ? 2.812 -6.298 0.029 1.00 82.88 119 THR A C 1
ATOM 921 O O . THR A 1 119 ? 2.878 -5.703 1.096 1.00 82.88 119 THR A O 1
ATOM 924 N N . GLU A 1 120 ? 3.098 -7.593 -0.062 1.00 80.94 120 GLU A N 1
ATOM 925 C CA . GLU A 1 120 ? 3.540 -8.411 1.076 1.00 80.94 120 GLU A CA 1
ATOM 926 C C . GLU A 1 120 ? 5.054 -8.310 1.326 1.00 80.94 120 GLU A C 1
ATOM 928 O O . GLU A 1 120 ? 5.581 -8.894 2.273 1.00 80.94 120 GLU A O 1
ATOM 933 N N . SER A 1 121 ? 5.786 -7.566 0.488 1.00 79.31 121 SER A N 1
ATOM 934 C CA . SER A 1 121 ? 7.224 -7.389 0.677 1.00 79.31 121 SER A CA 1
ATOM 935 C C . SER A 1 121 ? 7.534 -6.581 1.951 1.00 79.31 121 SER A C 1
ATOM 937 O O . SER A 1 121 ? 6.834 -5.610 2.268 1.00 79.31 121 SER A O 1
ATOM 939 N N . PRO A 1 122 ? 8.642 -6.889 2.654 1.00 80.88 122 PRO A N 1
ATOM 940 C CA . PRO A 1 122 ? 9.129 -6.054 3.753 1.00 80.88 122 PRO A CA 1
ATOM 941 C C . PRO A 1 122 ? 9.360 -4.598 3.324 1.00 80.88 122 PRO A C 1
ATOM 943 O O . PRO A 1 122 ? 9.096 -3.674 4.090 1.00 80.88 122 PRO A O 1
ATOM 946 N N . SER A 1 123 ? 9.793 -4.402 2.074 1.00 82.00 123 SER A N 1
ATOM 947 C CA . SER A 1 123 ? 10.013 -3.099 1.442 1.00 82.00 123 SER A CA 1
ATOM 948 C C . SER A 1 123 ? 8.735 -2.252 1.412 1.00 82.00 123 SER A C 1
ATOM 950 O O . SER A 1 123 ? 8.774 -1.068 1.746 1.00 82.00 123 SER A O 1
ATOM 952 N N . PHE A 1 124 ? 7.587 -2.864 1.095 1.00 83.94 124 PHE A N 1
ATOM 953 C CA . PHE A 1 124 ? 6.293 -2.183 1.107 1.00 83.94 124 PHE A CA 1
ATOM 954 C C . PHE A 1 124 ? 5.842 -1.805 2.525 1.00 83.94 124 PHE A C 1
ATOM 956 O O . PHE A 1 124 ? 5.442 -0.666 2.762 1.00 83.94 124 PHE A O 1
ATOM 963 N N . SER A 1 125 ? 5.961 -2.724 3.490 1.00 82.56 125 SER A N 1
ATOM 964 C CA . SER A 1 125 ? 5.622 -2.442 4.895 1.00 82.56 125 SER A CA 1
ATOM 965 C C . SER A 1 125 ? 6.480 -1.309 5.474 1.00 82.56 125 SER A C 1
ATOM 967 O O . SER A 1 125 ? 5.962 -0.401 6.129 1.00 82.56 125 SER A O 1
ATOM 969 N N . ALA A 1 126 ? 7.786 -1.315 5.187 1.00 85.31 126 ALA A N 1
ATOM 970 C CA . ALA A 1 126 ? 8.708 -0.260 5.600 1.00 85.31 126 ALA A CA 1
ATOM 971 C C . ALA A 1 126 ? 8.352 1.094 4.970 1.00 85.31 126 ALA A C 1
ATOM 973 O O . ALA A 1 126 ? 8.263 2.091 5.688 1.00 85.31 126 ALA A O 1
ATOM 974 N N . LEU A 1 127 ? 8.067 1.113 3.661 1.00 85.69 127 LEU A N 1
ATOM 975 C CA . LEU A 1 127 ? 7.594 2.304 2.954 1.00 85.69 127 LEU A CA 1
ATOM 976 C C . LEU A 1 127 ? 6.345 2.878 3.628 1.00 85.69 127 LEU A C 1
ATOM 978 O O . LEU A 1 127 ? 6.275 4.082 3.867 1.00 85.69 127 LEU A O 1
ATOM 982 N N . TRP A 1 128 ? 5.373 2.032 3.973 1.00 83.56 128 TRP A N 1
ATOM 983 C CA . TRP A 1 128 ? 4.128 2.486 4.590 1.00 83.56 128 TRP A CA 1
ATOM 984 C C . TRP A 1 128 ? 4.342 3.079 5.983 1.00 83.56 128 TRP A C 1
ATOM 986 O O . TRP A 1 128 ? 3.827 4.155 6.291 1.00 83.56 128 TRP A O 1
ATOM 996 N N . LYS A 1 129 ? 5.164 2.427 6.810 1.00 84.62 129 LYS A N 1
ATOM 997 C CA . LYS A 1 129 ? 5.529 2.942 8.137 1.00 84.62 129 LYS A CA 1
ATOM 998 C C . LYS A 1 129 ? 6.230 4.294 8.039 1.00 84.62 129 LYS A C 1
ATOM 1000 O O . LYS A 1 129 ? 5.861 5.229 8.747 1.00 84.62 129 LYS A O 1
ATOM 1005 N N . GLN A 1 130 ? 7.199 4.419 7.136 1.00 84.75 130 GLN A N 1
ATOM 1006 C CA . GLN A 1 130 ? 7.945 5.659 6.949 1.00 84.75 130 GLN A CA 1
ATOM 1007 C C . GLN A 1 130 ? 7.062 6.779 6.385 1.00 84.75 130 GLN A C 1
ATOM 1009 O O . GLN A 1 130 ? 7.159 7.917 6.839 1.00 84.75 130 GLN A O 1
ATOM 1014 N N . PHE A 1 131 ? 6.155 6.462 5.457 1.00 84.06 131 PHE A N 1
ATOM 1015 C CA . PHE A 1 131 ? 5.173 7.408 4.928 1.00 84.06 131 PHE A CA 1
ATOM 1016 C C . PHE A 1 131 ? 4.306 8.006 6.041 1.00 84.06 131 PHE A C 1
ATOM 1018 O O . PHE A 1 131 ? 4.197 9.228 6.159 1.00 84.06 131 PHE A O 1
ATOM 1025 N N . ARG A 1 132 ? 3.732 7.152 6.896 1.00 83.00 132 ARG A N 1
ATOM 1026 C CA . ARG A 1 132 ? 2.876 7.586 8.010 1.00 83.00 132 ARG A CA 1
ATOM 1027 C C . ARG A 1 132 ? 3.654 8.382 9.052 1.00 83.00 132 ARG A C 1
ATOM 1029 O O . ARG A 1 132 ? 3.186 9.441 9.466 1.00 83.00 132 ARG A O 1
ATOM 1036 N N . ALA A 1 133 ? 4.867 7.943 9.392 1.00 83.00 133 ALA A N 1
ATOM 1037 C CA . ALA A 1 133 ? 5.752 8.660 10.307 1.00 83.00 133 ALA A CA 1
ATOM 1038 C C . ALA A 1 133 ? 6.097 10.071 9.794 1.00 83.00 133 ALA A C 1
ATOM 1040 O O . ALA A 1 133 ? 5.982 11.048 10.534 1.00 83.00 133 ALA A O 1
ATOM 1041 N N . LEU A 1 134 ? 6.435 10.209 8.505 1.00 78.44 134 LEU A N 1
ATOM 1042 C CA . LEU A 1 134 ? 6.685 11.512 7.873 1.00 78.44 134 LEU A CA 1
ATOM 1043 C C . LEU A 1 134 ? 5.442 12.409 7.864 1.00 78.44 134 LEU A C 1
ATOM 1045 O O . LEU A 1 134 ? 5.537 13.632 7.897 1.00 78.44 134 LEU A O 1
ATOM 1049 N N . LEU A 1 135 ? 4.247 11.842 7.846 1.00 78.25 135 LEU A N 1
ATOM 1050 C CA . LEU A 1 135 ? 3.020 12.633 7.878 1.00 78.25 135 LEU A CA 1
ATOM 1051 C C . LEU A 1 135 ? 2.502 12.871 9.299 1.00 78.25 135 LEU A C 1
ATOM 1053 O O . LEU A 1 135 ? 1.575 13.655 9.475 1.00 78.25 135 LEU A O 1
ATOM 1057 N N . GLY A 1 136 ? 3.156 12.297 10.317 1.00 78.62 136 GLY A N 1
ATOM 1058 C CA . GLY A 1 136 ? 2.697 12.385 11.703 1.00 78.62 136 GLY A CA 1
ATOM 1059 C C . GLY A 1 136 ? 1.316 11.756 11.873 1.00 78.62 136 GLY A C 1
ATOM 1060 O O . GLY A 1 136 ? 0.527 12.217 12.694 1.00 78.62 136 GLY A O 1
ATOM 1061 N N . ILE A 1 137 ? 1.003 10.765 11.034 1.00 82.69 137 ILE A N 1
ATOM 1062 C CA . ILE A 1 137 ? -0.232 9.999 11.124 1.00 82.69 137 ILE A CA 1
ATOM 1063 C C . ILE A 1 137 ? -0.034 9.011 12.257 1.00 82.69 137 ILE A C 1
ATOM 1065 O O . ILE A 1 137 ? 0.847 8.152 12.193 1.00 82.69 137 ILE A O 1
ATOM 1069 N N . GLU A 1 138 ? -0.854 9.148 13.282 1.00 83.81 138 GLU A N 1
ATOM 1070 C CA . GLU A 1 138 ? -0.853 8.245 14.424 1.00 83.81 138 GLU A CA 1
ATOM 1071 C C . GLU A 1 138 ? -1.928 7.183 14.218 1.00 83.81 138 GLU A C 1
ATOM 1073 O O . GLU A 1 138 ? -3.029 7.471 13.736 1.00 83.81 138 GLU A O 1
ATOM 1078 N N . ASP A 1 139 ? -1.585 5.946 14.566 1.00 82.19 139 ASP A N 1
ATOM 1079 C CA . ASP A 1 139 ? -2.550 4.862 14.659 1.00 82.19 139 ASP A CA 1
ATOM 1080 C C . ASP A 1 139 ? -3.452 5.057 15.873 1.00 82.19 139 ASP A C 1
ATOM 1082 O O . ASP A 1 139 ? -3.021 5.553 16.916 1.00 82.19 139 ASP A O 1
ATOM 1086 N N . PHE A 1 140 ? -4.706 4.627 15.747 1.00 85.44 140 PHE A N 1
ATOM 1087 C CA . PHE A 1 140 ? -5.556 4.476 16.918 1.00 85.44 140 PHE A CA 1
ATOM 1088 C C . PHE A 1 140 ? -4.921 3.418 17.842 1.00 85.44 140 PHE A C 1
ATOM 1090 O O . PHE A 1 140 ? -4.493 2.386 17.321 1.00 85.44 140 PHE A O 1
ATOM 1097 N N . PRO A 1 141 ? -4.802 3.634 19.164 1.00 88.06 141 PRO A N 1
ATOM 1098 C CA . PRO A 1 141 ? -4.077 2.713 20.041 1.00 88.06 141 PRO A CA 1
ATOM 1099 C C . PRO A 1 141 ? -4.579 1.271 19.922 1.00 88.06 141 PRO A C 1
ATOM 1101 O O . PRO A 1 141 ? -5.790 1.039 19.911 1.00 88.06 141 PRO A O 1
ATOM 1104 N N . THR A 1 142 ? -3.665 0.301 19.841 1.00 88.38 142 THR A N 1
ATOM 1105 C CA . THR A 1 142 ? -4.007 -1.116 19.630 1.00 88.38 142 THR A CA 1
ATOM 1106 C C . THR A 1 142 ? -4.961 -1.633 20.702 1.00 88.38 142 THR A C 1
ATOM 1108 O O . THR A 1 142 ? -5.891 -2.364 20.385 1.00 88.38 142 THR A O 1
ATOM 1111 N N . GLU A 1 143 ? -4.795 -1.207 21.958 1.00 90.31 143 GLU A N 1
ATOM 1112 C CA . GLU A 1 143 ? -5.691 -1.588 23.053 1.00 90.31 143 GLU A CA 1
ATOM 1113 C C . GLU A 1 143 ? -7.129 -1.118 22.792 1.00 90.31 143 GLU A C 1
ATOM 1115 O O . GLU A 1 143 ? -8.083 -1.856 23.034 1.00 90.31 143 GLU A O 1
ATOM 1120 N N . LYS A 1 144 ? -7.290 0.090 22.239 1.00 90.19 144 LYS A N 1
ATOM 1121 C CA . LYS A 1 144 ? -8.599 0.660 21.899 1.00 90.19 144 LYS A CA 1
ATOM 1122 C C . LYS A 1 144 ? -9.195 0.025 20.647 1.00 90.19 144 LYS A C 1
ATOM 1124 O O . LYS A 1 144 ? -10.405 -0.161 20.598 1.00 90.19 144 LYS A O 1
ATOM 1129 N N . GLN A 1 145 ? -8.368 -0.346 19.668 1.00 87.12 145 GLN A N 1
ATOM 1130 C CA . GLN A 1 145 ? -8.809 -1.113 18.498 1.00 87.12 145 GLN A CA 1
ATOM 1131 C C . GLN A 1 145 ? -9.339 -2.492 18.904 1.00 87.12 145 GLN A C 1
ATOM 1133 O O . GLN A 1 145 ? -10.440 -2.861 18.499 1.00 87.12 145 GLN A O 1
ATOM 1138 N N . SER A 1 146 ? -8.593 -3.224 19.739 1.00 89.38 146 SER A N 1
ATOM 1139 C CA . SER A 1 146 ? -9.026 -4.519 20.272 1.00 89.38 146 SER A CA 1
ATOM 1140 C C . SER A 1 146 ? -10.328 -4.379 21.054 1.00 89.38 146 SER A C 1
ATOM 1142 O O . SER A 1 146 ? -11.274 -5.117 20.800 1.00 89.38 146 SER A O 1
ATOM 1144 N N . ARG A 1 147 ? -10.422 -3.370 21.931 1.00 91.69 147 ARG A N 1
ATOM 1145 C CA . ARG A 1 147 ? -11.636 -3.116 22.710 1.00 91.69 147 ARG A CA 1
ATOM 1146 C C . ARG A 1 147 ? -12.841 -2.770 21.834 1.00 91.69 147 ARG A C 1
ATOM 1148 O O . ARG A 1 147 ? -13.940 -3.251 22.084 1.00 91.69 147 ARG A O 1
ATOM 1155 N N . LEU A 1 148 ? -12.642 -1.966 20.792 1.00 90.31 148 LEU A N 1
ATOM 1156 C CA . LEU A 1 148 ? -13.693 -1.631 19.834 1.00 90.31 148 LEU A CA 1
ATOM 1157 C C . LEU A 1 148 ? -14.149 -2.873 19.050 1.00 90.31 148 LEU A C 1
ATOM 1159 O O . LEU A 1 148 ? -15.349 -3.044 18.856 1.00 90.31 148 LEU A O 1
ATOM 1163 N N . SER A 1 149 ? -13.230 -3.773 18.678 1.00 90.25 149 SER A N 1
ATOM 1164 C CA . SER A 1 149 ? -13.571 -5.068 18.067 1.00 90.25 149 SER A CA 1
ATOM 1165 C C . SER A 1 149 ? -14.414 -5.936 19.004 1.00 90.25 149 SER A C 1
ATOM 1167 O O . SER A 1 149 ? -15.469 -6.411 18.600 1.00 90.25 149 SER A O 1
ATOM 1169 N N . GLU A 1 150 ? -13.999 -6.089 20.265 1.00 91.06 150 GLU A N 1
ATOM 1170 C CA . GLU A 1 150 ? -14.744 -6.855 21.274 1.00 91.06 150 GLU A CA 1
ATOM 1171 C C . GLU A 1 150 ? -16.166 -6.315 21.468 1.00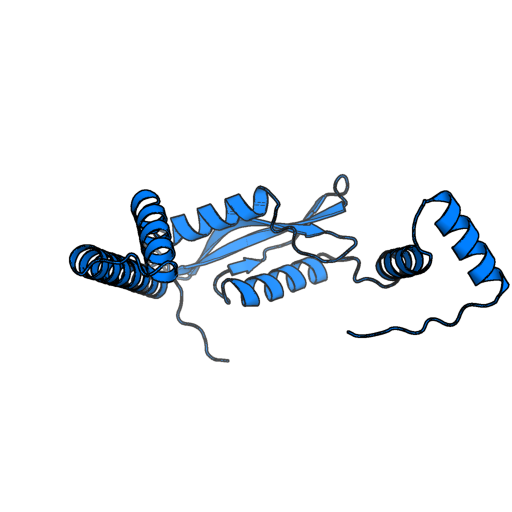 91.06 150 GLU A C 1
ATOM 1173 O O . GLU A 1 150 ? -17.130 -7.078 21.508 1.00 91.06 150 GLU A O 1
ATOM 1178 N N . LEU A 1 151 ? -16.316 -4.992 21.573 1.00 90.62 151 LEU A N 1
ATOM 1179 C CA . LEU A 1 151 ? -17.625 -4.365 21.743 1.00 90.62 151 LEU A CA 1
ATOM 1180 C C . LEU A 1 151 ? -18.505 -4.536 20.500 1.00 90.62 151 LEU A C 1
ATOM 1182 O O . LEU A 1 151 ? -19.710 -4.729 20.635 1.00 90.62 151 LEU A O 1
ATOM 1186 N N . LEU A 1 152 ? -17.935 -4.498 19.294 1.00 90.25 152 LEU A N 1
ATOM 1187 C CA . LEU A 1 152 ? -18.683 -4.789 18.070 1.00 90.25 152 LEU A CA 1
ATOM 1188 C C . LEU A 1 152 ? -19.144 -6.250 18.018 1.00 90.25 152 LEU A C 1
ATOM 1190 O O . LEU A 1 152 ? -20.288 -6.508 17.643 1.00 90.25 152 LEU A O 1
ATOM 1194 N N . ASP A 1 153 ? -18.301 -7.188 18.447 1.00 91.75 153 ASP A N 1
ATOM 1195 C CA . ASP A 1 153 ? -18.651 -8.608 18.514 1.00 91.75 153 ASP A CA 1
ATOM 1196 C C . ASP A 1 153 ? -19.777 -8.868 19.523 1.00 91.75 153 ASP A C 1
ATOM 1198 O O . ASP A 1 153 ? -20.754 -9.543 19.191 1.00 91.75 153 ASP A O 1
ATOM 1202 N N . LEU A 1 154 ? -19.716 -8.249 20.706 1.00 89.38 154 LEU A N 1
ATOM 1203 C CA . LEU A 1 154 ? -20.804 -8.281 21.694 1.00 89.38 154 LEU A CA 1
ATOM 1204 C C . LEU A 1 154 ? -22.098 -7.658 21.145 1.00 89.38 154 LEU A C 1
ATOM 1206 O O . LEU A 1 154 ? -23.200 -8.112 21.454 1.00 89.38 154 LEU A O 1
ATOM 1210 N N . GLY A 1 155 ? -21.975 -6.640 20.290 1.00 85.94 155 GLY A N 1
ATOM 1211 C CA . GLY A 1 155 ? -23.106 -5.987 19.631 1.00 85.94 155 GLY A CA 1
ATOM 1212 C C . GLY A 1 155 ? -23.794 -6.904 18.636 1.00 85.94 155 GLY A C 1
ATOM 1213 O O . GLY A 1 155 ? -25.021 -6.991 18.622 1.00 85.94 155 GLY A O 1
ATOM 1214 N N . ASN A 1 156 ? -23.003 -7.649 17.866 1.00 88.00 156 ASN A N 1
ATOM 1215 C CA . ASN A 1 156 ? -23.496 -8.658 16.932 1.00 88.00 156 ASN A CA 1
ATOM 1216 C C . ASN A 1 156 ? -24.168 -9.839 17.648 1.00 88.00 156 ASN A C 1
ATOM 1218 O O . ASN A 1 156 ? -25.064 -10.467 17.088 1.00 88.00 156 ASN A O 1
ATOM 1222 N N . GLN A 1 157 ? -23.755 -10.126 18.884 1.00 89.50 157 GLN A N 1
ATOM 1223 C CA . GLN A 1 157 ? -24.332 -11.173 19.733 1.00 89.50 157 GLN A CA 1
ATOM 1224 C C . GLN A 1 157 ? -25.566 -10.701 20.523 1.00 89.50 157 GLN A C 1
ATOM 1226 O O . GLN A 1 157 ? -26.264 -11.521 21.112 1.00 89.50 157 GLN A O 1
ATOM 1231 N N . GLY A 1 158 ? -25.876 -9.398 20.510 1.00 85.12 158 GLY A N 1
ATOM 1232 C CA . GLY A 1 158 ? -27.001 -8.824 21.255 1.00 85.12 158 GLY A CA 1
ATOM 1233 C C . GLY A 1 158 ? -26.764 -8.712 22.766 1.00 85.12 158 GLY A C 1
ATOM 1234 O O . GLY A 1 158 ? -27.708 -8.466 23.512 1.00 85.12 158 GLY A O 1
ATOM 1235 N N . GLU A 1 159 ? -25.518 -8.858 23.224 1.00 87.94 159 GLU A N 1
ATOM 1236 C CA . GLU A 1 159 ? -25.124 -8.846 24.644 1.00 87.94 159 GLU A CA 1
ATOM 1237 C C . GLU A 1 159 ? -24.681 -7.453 25.130 1.00 87.94 159 GLU A C 1
ATOM 1239 O O . GLU A 1 159 ? -24.033 -7.290 26.166 1.00 87.94 159 GLU A O 1
ATOM 1244 N N . LEU A 1 160 ? -25.013 -6.414 24.365 1.00 85.56 160 LEU A N 1
ATOM 1245 C CA . LEU A 1 160 ? -24.501 -5.070 24.581 1.00 85.56 160 LEU A CA 1
ATOM 1246 C C . LEU A 1 160 ? -25.378 -4.311 25.583 1.00 85.56 160 LEU A C 1
ATOM 1248 O O . LEU A 1 160 ? -26.483 -3.871 25.269 1.00 85.56 160 LEU A O 1
ATOM 1252 N N . THR A 1 161 ? -24.884 -4.163 26.809 1.00 90.94 161 THR A N 1
ATOM 1253 C CA . THR A 1 161 ? -25.553 -3.376 27.852 1.00 90.94 161 THR A CA 1
ATOM 1254 C C . THR A 1 161 ? -25.500 -1.876 27.540 1.00 90.94 161 THR A C 1
ATOM 1256 O O . THR A 1 161 ? -24.648 -1.415 26.779 1.00 90.94 161 THR A O 1
ATOM 1259 N N . GLU A 1 162 ? -26.359 -1.074 28.179 1.00 88.19 162 GLU A N 1
ATOM 1260 C CA . GLU A 1 162 ? -26.359 0.390 28.006 1.00 88.19 162 GLU A CA 1
ATOM 1261 C C . GLU A 1 162 ? -24.995 1.028 28.329 1.00 88.19 162 GLU A C 1
ATOM 1263 O O . GLU A 1 162 ? -24.558 1.953 27.640 1.00 88.19 162 GLU A O 1
ATOM 1268 N N . SER A 1 163 ? -24.282 0.500 29.333 1.00 88.81 163 SER A N 1
ATOM 1269 C CA . SER A 1 163 ? -22.934 0.957 29.689 1.00 88.81 163 SER A CA 1
ATOM 1270 C C . SER A 1 163 ? -21.904 0.644 28.599 1.00 88.81 163 SER A C 1
ATOM 1272 O O . SER A 1 163 ? -21.100 1.509 28.255 1.00 88.81 163 SER A O 1
ATOM 1274 N N . LEU A 1 164 ? -21.960 -0.552 28.003 1.00 90.00 164 LEU A N 1
ATOM 1275 C CA . LEU A 1 164 ? -21.095 -0.946 26.887 1.00 90.00 164 LEU A CA 1
ATOM 1276 C C . LEU A 1 164 ? -21.443 -0.175 25.607 1.00 90.00 164 LEU A C 1
ATOM 1278 O O . LEU A 1 164 ? -20.564 0.128 24.804 1.00 90.00 164 LEU A O 1
ATOM 1282 N N . GLN A 1 165 ? -22.707 0.215 25.429 1.00 89.88 165 GLN A N 1
ATOM 1283 C CA . GLN A 1 165 ? -23.137 1.035 24.296 1.00 89.88 165 GLN A CA 1
ATOM 1284 C C . GLN A 1 165 ? -22.616 2.468 24.395 1.00 89.88 165 GLN A C 1
ATOM 1286 O O . GLN A 1 165 ? -22.252 3.064 23.378 1.00 89.88 165 GLN A O 1
ATOM 1291 N N . ALA A 1 166 ? -22.551 3.018 25.609 1.00 90.81 166 ALA A N 1
ATOM 1292 C CA . ALA A 1 166 ? -21.901 4.297 25.861 1.00 90.81 166 ALA A CA 1
ATOM 1293 C C . ALA A 1 166 ? -20.384 4.218 25.611 1.00 90.81 166 ALA A C 1
ATOM 1295 O O . ALA A 1 166 ? -19.835 5.111 24.967 1.00 90.81 166 ALA A O 1
ATOM 1296 N N . GLU A 1 167 ? -19.728 3.133 26.043 1.00 91.88 167 GLU A N 1
ATOM 1297 C CA . GLU A 1 167 ? -18.302 2.881 25.783 1.00 91.88 167 GLU A CA 1
ATOM 1298 C C . GLU A 1 167 ? -18.008 2.775 24.276 1.00 91.88 167 GLU A C 1
ATOM 1300 O O . GLU A 1 167 ? -17.115 3.455 23.770 1.00 91.88 167 GLU A O 1
ATOM 1305 N N . LEU A 1 168 ? -18.811 2.003 23.536 1.00 90.94 168 LEU A N 1
ATOM 1306 C CA . LEU A 1 168 ? -18.693 1.851 22.084 1.00 90.94 168 LEU A CA 1
ATOM 1307 C C . LEU A 1 168 ? -18.809 3.206 21.370 1.00 90.94 168 LEU A C 1
ATOM 1309 O O . LEU A 1 168 ? -17.975 3.540 20.529 1.00 90.94 168 LEU A O 1
ATOM 1313 N N . LYS A 1 169 ? -19.815 4.016 21.728 1.00 91.25 169 LYS A N 1
ATOM 1314 C CA . LYS A 1 169 ? -19.994 5.365 21.164 1.00 91.25 169 LYS A CA 1
ATOM 1315 C C . LYS A 1 169 ? -18.807 6.279 21.470 1.00 91.25 169 LYS A C 1
ATOM 1317 O O . LYS A 1 169 ? -18.390 7.030 20.592 1.00 91.25 169 LYS A O 1
ATOM 1322 N N . ALA A 1 170 ? -18.264 6.216 22.685 1.00 92.06 170 ALA A N 1
ATOM 1323 C CA . ALA A 1 170 ? -17.104 7.012 23.071 1.00 92.06 170 ALA A CA 1
ATOM 1324 C C . ALA A 1 170 ? -15.854 6.624 22.265 1.00 92.06 170 ALA A C 1
ATOM 1326 O O . ALA A 1 170 ? -15.161 7.505 21.761 1.00 92.06 170 ALA A O 1
ATOM 1327 N N . LEU A 1 171 ? -15.599 5.323 22.082 1.00 91.56 171 LEU A N 1
ATOM 1328 C CA . LEU A 1 171 ? -14.463 4.843 21.291 1.00 91.56 171 LEU A CA 1
ATOM 1329 C C . LEU A 1 171 ? -14.599 5.185 19.801 1.00 91.56 171 LEU A C 1
ATOM 1331 O O . LEU A 1 171 ? -13.604 5.554 19.179 1.00 91.56 171 LEU A O 1
ATOM 1335 N N . PHE A 1 172 ? -15.811 5.135 19.235 1.00 90.62 172 PHE A N 1
ATOM 1336 C CA . PHE A 1 172 ? -16.054 5.615 17.870 1.00 90.62 172 PHE A CA 1
ATOM 1337 C C . PHE A 1 172 ? -15.772 7.111 17.730 1.00 90.62 172 PHE A C 1
ATOM 1339 O O . PHE A 1 172 ? -15.038 7.502 16.827 1.00 90.62 172 PHE A O 1
ATOM 1346 N N . ALA A 1 173 ? -16.291 7.934 18.644 1.00 91.62 173 ALA A N 1
ATOM 1347 C CA . ALA A 1 173 ? -16.046 9.374 18.626 1.00 91.62 173 ALA A CA 1
ATOM 1348 C C . ALA A 1 173 ? -14.548 9.702 18.755 1.00 91.62 173 ALA A C 1
ATOM 1350 O O . ALA A 1 173 ? -14.049 10.612 18.095 1.00 91.62 173 ALA A O 1
ATOM 1351 N N . GLU A 1 174 ? -13.811 8.943 19.571 1.00 91.25 174 GLU A N 1
ATOM 1352 C CA . GLU A 1 174 ? -12.363 9.099 19.690 1.00 91.25 174 GLU A CA 1
ATOM 1353 C C . GLU A 1 174 ? -11.629 8.693 18.402 1.00 91.25 174 GLU A C 1
ATOM 1355 O O . GLU A 1 174 ? -10.734 9.410 17.951 1.00 91.25 174 GLU A O 1
ATOM 1360 N N . SER A 1 175 ? -12.029 7.583 17.775 1.00 89.44 175 SER A N 1
ATOM 1361 C CA . SER A 1 175 ? -11.475 7.142 16.490 1.00 89.44 175 SER A CA 1
ATOM 1362 C C . SER A 1 175 ? -11.714 8.178 15.386 1.00 89.44 175 SER A C 1
ATOM 1364 O O . SER A 1 175 ? -10.790 8.507 14.642 1.00 89.44 175 SER A O 1
ATOM 1366 N N . GLU A 1 176 ? -12.922 8.738 15.300 1.00 88.62 176 GLU A N 1
ATOM 1367 C CA . GLU A 1 176 ? -13.262 9.800 14.344 1.00 88.62 176 GLU A CA 1
ATOM 1368 C C . GLU A 1 176 ? -12.476 11.092 14.613 1.00 88.62 176 GLU A C 1
ATOM 1370 O O . GLU A 1 176 ? -11.990 11.738 13.679 1.00 88.62 176 GLU A O 1
ATOM 1375 N N . ALA A 1 177 ? -12.300 11.472 15.883 1.00 89.06 177 ALA A N 1
ATOM 1376 C CA . ALA A 1 177 ? -11.494 12.632 16.258 1.00 89.06 177 ALA A CA 1
ATOM 1377 C C . ALA A 1 177 ? -10.018 12.447 15.867 1.00 89.06 177 ALA A C 1
ATOM 1379 O O . ALA A 1 177 ? -9.401 13.371 15.327 1.00 89.06 177 ALA A O 1
ATOM 1380 N N . GLN A 1 178 ? -9.467 11.248 16.072 1.00 88.69 178 GLN A N 1
ATOM 1381 C CA . GLN A 1 178 ? -8.108 10.904 15.658 1.00 88.69 178 GLN A CA 1
ATOM 1382 C C . GLN A 1 178 ? -7.960 10.929 14.131 1.00 88.69 178 GLN A C 1
ATOM 1384 O O . GLN A 1 178 ? -6.980 11.468 13.610 1.00 88.69 178 GLN A O 1
ATOM 1389 N N . GLU A 1 179 ? -8.934 10.390 13.395 1.00 86.44 179 GLU A N 1
ATOM 1390 C CA . GLU A 1 179 ? -8.952 10.449 11.932 1.00 86.44 179 GLU A CA 1
ATOM 1391 C C . GLU A 1 179 ? -9.014 11.899 11.434 1.00 86.44 179 GLU A C 1
ATOM 1393 O O . GLU A 1 179 ? -8.232 12.295 10.568 1.00 86.44 179 GLU A O 1
ATOM 1398 N N . THR A 1 180 ? -9.858 12.728 12.050 1.00 86.56 180 THR A N 1
ATOM 1399 C CA . THR A 1 180 ? -9.970 14.159 11.740 1.00 86.56 180 THR A CA 1
ATOM 1400 C C . THR A 1 180 ? -8.645 14.888 11.981 1.00 86.56 180 THR A C 1
ATOM 1402 O O . THR A 1 180 ? -8.192 15.646 11.120 1.00 86.56 180 THR A O 1
ATOM 1405 N N . ALA A 1 181 ? -7.975 14.631 13.108 1.00 87.06 181 ALA A N 1
ATOM 1406 C CA . ALA A 1 181 ? -6.661 15.202 13.404 1.00 87.06 181 ALA A CA 1
ATOM 1407 C C . ALA A 1 181 ? -5.597 14.747 12.388 1.00 87.06 181 ALA A C 1
ATOM 1409 O O . ALA A 1 181 ? -4.800 15.556 11.906 1.00 87.06 181 ALA A O 1
ATOM 1410 N N . ASN A 1 182 ? -5.611 13.469 12.001 1.00 85.62 182 ASN A N 1
ATOM 1411 C CA . ASN A 1 182 ? -4.729 12.934 10.966 1.00 85.62 182 ASN A CA 1
ATOM 1412 C C . ASN A 1 182 ? -4.978 13.606 9.599 1.00 85.62 182 ASN A C 1
ATOM 1414 O O . ASN A 1 182 ? -4.021 13.977 8.918 1.00 85.62 182 ASN A O 1
ATOM 1418 N N . LEU A 1 183 ? -6.239 13.829 9.210 1.00 83.44 183 LEU A N 1
ATOM 1419 C CA . LEU A 1 183 ? -6.603 14.544 7.979 1.00 83.44 183 LEU A CA 1
ATOM 1420 C C . LEU A 1 183 ? -6.142 16.010 7.992 1.00 83.44 183 LEU A C 1
ATOM 1422 O O . LEU A 1 183 ? -5.655 16.511 6.976 1.00 83.44 183 LEU A O 1
ATOM 1426 N N . GLN A 1 184 ? -6.230 16.689 9.138 1.00 84.12 184 GLN A N 1
ATOM 1427 C CA . GLN A 1 184 ? -5.700 18.046 9.300 1.00 84.12 184 GLN A CA 1
ATOM 1428 C C . GLN A 1 184 ? -4.178 18.072 9.110 1.00 84.12 184 GLN A C 1
ATOM 1430 O O . GLN A 1 184 ? -3.686 18.813 8.256 1.00 84.12 184 GLN A O 1
ATOM 1435 N N . ARG A 1 185 ? -3.435 17.189 9.793 1.00 82.56 185 ARG A N 1
ATOM 1436 C CA . ARG A 1 185 ? -1.971 17.057 9.636 1.00 82.56 185 ARG A CA 1
ATOM 1437 C C . ARG A 1 185 ? -1.571 16.767 8.186 1.00 82.56 185 ARG A C 1
ATOM 1439 O O . ARG A 1 185 ? -0.586 17.316 7.690 1.00 82.56 185 ARG A O 1
ATOM 1446 N N . LEU A 1 186 ? -2.344 15.933 7.488 1.00 79.88 186 LEU A N 1
ATOM 1447 C CA . LEU A 1 186 ? -2.155 15.656 6.064 1.00 79.88 186 LEU A CA 1
ATOM 1448 C C . LEU A 1 186 ? -2.293 16.922 5.213 1.00 79.88 186 LEU A C 1
ATOM 1450 O O . LEU A 1 186 ? -1.444 17.175 4.356 1.00 79.88 186 LEU A O 1
ATOM 1454 N N . SER A 1 187 ? -3.330 17.725 5.462 1.00 77.81 187 SER A N 1
ATOM 1455 C CA . SER A 1 187 ? -3.594 18.959 4.713 1.00 77.81 187 SER A CA 1
ATOM 1456 C C . SER A 1 187 ? -2.515 20.032 4.897 1.00 77.81 187 SER A C 1
ATOM 1458 O O . SER A 1 187 ? -2.236 20.784 3.968 1.00 77.81 187 SER A O 1
ATOM 1460 N N . GLU A 1 188 ? -1.861 20.068 6.060 1.00 78.94 188 GLU A N 1
ATOM 1461 C CA . GLU A 1 188 ? -0.778 21.014 6.358 1.00 78.94 188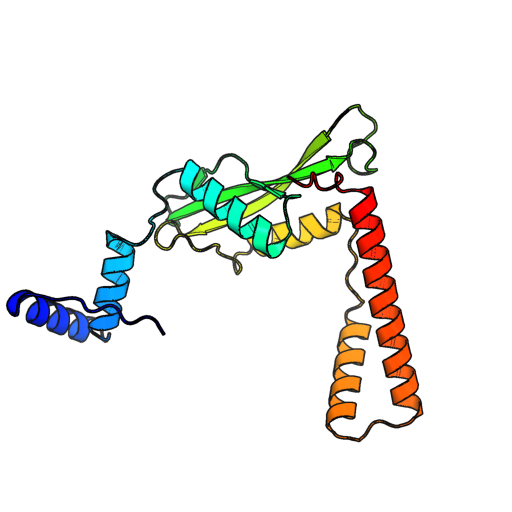 GLU A CA 1
ATOM 1462 C C . GLU A 1 188 ? 0.552 20.630 5.699 1.00 78.94 188 GLU A C 1
ATOM 1464 O O . GLU A 1 188 ? 1.388 21.489 5.409 1.00 78.94 188 GLU A O 1
ATOM 1469 N N . ARG A 1 189 ? 0.782 19.328 5.492 1.00 74.88 189 ARG A N 1
ATOM 1470 C CA . ARG A 1 189 ? 2.078 18.796 5.038 1.00 74.88 189 ARG A CA 1
ATOM 1471 C C . ARG A 1 189 ? 2.127 18.537 3.539 1.00 74.88 189 ARG A C 1
ATOM 1473 O O . ARG A 1 189 ? 3.204 18.639 2.941 1.00 74.88 189 ARG A O 1
ATOM 1480 N N . LEU A 1 190 ? 0.988 18.195 2.942 1.00 74.81 190 LEU A N 1
ATOM 1481 C CA . LEU A 1 190 ? 0.883 17.886 1.524 1.00 74.81 190 LEU A CA 1
ATOM 1482 C C . LEU A 1 190 ? 0.523 19.133 0.707 1.00 74.81 190 LEU A C 1
ATOM 1484 O O . LEU A 1 190 ? -0.311 19.935 1.122 1.00 74.81 190 LEU A O 1
ATOM 1488 N N . PRO A 1 191 ? 1.108 19.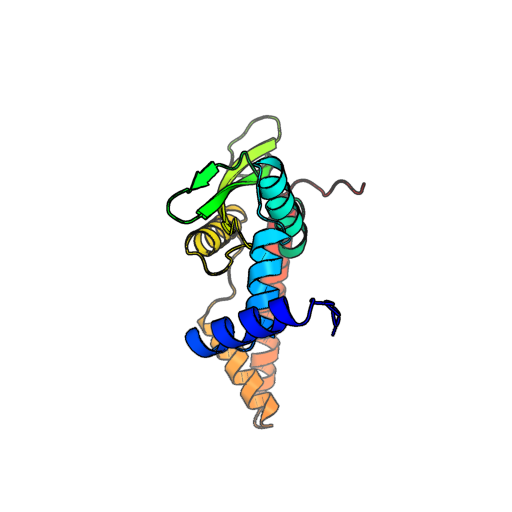309 -0.490 1.00 68.56 191 PRO A N 1
ATOM 1489 C CA . PRO A 1 191 ? 0.695 20.377 -1.386 1.00 68.56 191 PRO A CA 1
ATOM 1490 C C . PRO A 1 191 ? -0.766 20.188 -1.821 1.00 68.56 191 PRO A C 1
ATOM 1492 O O . PRO A 1 191 ? -1.210 19.067 -2.079 1.00 68.56 191 PRO A O 1
ATOM 1495 N N . ALA A 1 192 ? -1.502 21.296 -1.960 1.00 65.19 192 ALA A N 1
ATOM 1496 C CA . ALA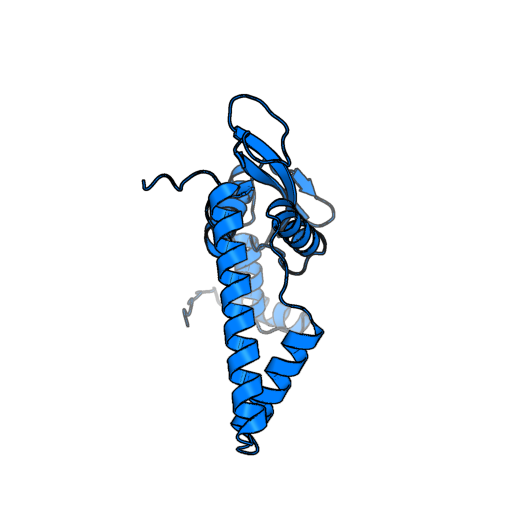 A 1 192 ? -2.874 21.275 -2.459 1.00 65.19 192 ALA A CA 1
ATOM 1497 C C . ALA A 1 192 ? -2.954 20.522 -3.800 1.00 65.19 192 ALA A C 1
ATOM 1499 O O . ALA A 1 192 ? -2.189 20.807 -4.730 1.00 65.19 192 ALA A O 1
ATOM 1500 N N . ARG A 1 193 ? -3.889 19.564 -3.903 1.00 58.75 193 ARG A N 1
ATOM 1501 C CA . ARG A 1 193 ? -4.134 18.813 -5.143 1.00 58.75 193 ARG A CA 1
ATOM 1502 C C . ARG A 1 193 ? -4.442 19.804 -6.265 1.00 58.75 193 ARG A C 1
ATOM 1504 O O . ARG A 1 193 ? -5.436 20.527 -6.204 1.00 58.75 193 ARG A O 1
ATOM 1511 N N . ARG A 1 194 ? -3.612 19.826 -7.311 1.00 47.09 194 ARG A N 1
ATOM 1512 C CA . ARG A 1 194 ? -3.969 20.516 -8.553 1.00 47.09 194 ARG A CA 1
ATOM 1513 C C . ARG A 1 194 ? -5.114 19.726 -9.179 1.00 47.09 194 ARG A C 1
ATOM 1515 O O . ARG A 1 194 ? -4.876 18.649 -9.711 1.00 47.09 194 ARG A O 1
ATOM 1522 N N . LYS A 1 195 ? -6.344 20.242 -9.103 1.00 42.91 195 LYS A N 1
ATOM 1523 C CA . LYS A 1 195 ? -7.430 19.771 -9.971 1.00 42.91 195 LYS A CA 1
ATOM 1524 C C . LYS A 1 195 ? -6.969 20.022 -11.411 1.00 42.91 195 LYS A C 1
ATOM 1526 O O . LYS A 1 195 ? -6.797 21.178 -11.793 1.00 42.91 195 LYS A O 1
ATOM 1531 N N . LYS A 1 196 ? -6.643 18.951 -12.131 1.00 37.50 196 LYS A N 1
ATOM 1532 C CA . LYS A 1 196 ? -6.502 18.976 -13.586 1.00 37.50 196 LYS A CA 1
ATOM 1533 C C . LYS A 1 196 ? -7.863 18.775 -14.220 1.00 37.50 196 LYS A C 1
ATOM 1535 O O . LYS A 1 196 ? -8.646 17.993 -13.639 1.00 37.50 196 LYS A O 1
#

pLDDT: mean 80.27, std 12.39, range [37.5, 94.31]

Foldseek 3Di:
DDDDDDDDDPVVLVVLVVVCVVVVHDSVVVVVLVCLQPPAQQVPDQVLLQVLVCVVCCVPPRDQKHWDGWDADPVQQKIKTWIWGWWACPQPVNDHDDDTDTDTQFIWIARSSRRDTPCVDPRNVSSVVSVCVSLVQDDDDPVLVVLLVVLVVCVVVVNQDPVSVVVNVVSVVVVVVSVVVSVVSNVNIGDDDPPD

Radius of gyration: 24.05 Å; chains: 1; bounding box: 45×62×63 Å

Secondary structure (DSSP, 8-state):
-PPPP----HHHHHHHHHHHHHTTS-HHHHHHHHHHHHTS----SHHHHHHHHHHHHHHHT-TTEEE---EEETTTTEEEEEEEEEEETTSTTT-S-SSEEEEEEEEEEEETTT--B-TTSHHHHHHHHHHHHHHTPPPPPHHHHHHHHHHHHHHHHT---HHHHHHHHHHHHHHHHHHHHHHHHHHHHSPPP---

Sequence (196 aa):
MNRLIVELPEYAYKQLVKRAEKQQKLPEQLVVEKLIAEFGIAVRSKSQAKRIAKDFLASCIGEALVPQIPSFDRKRAVWQVPIAIELLASSPLVGKGPGKRLTEVGTLEIDAKTGCVLTESPSFSALWKQFRALLGIEDFPTEKQSRLSELLDLGNQGELTESLQAELKALFAESEAQETANLQRLSERLPARRKK